Protein AF-A0A376LL31-F1 (afdb_monomer_lite)

Organism: Escherichia coli (NCBI:txid562)

Radius of gyration: 54.33 Å; chains: 1; bounding box: 138×43×164 Å

Secondary structure (DSSP, 8-state):
-HHHHHHHHHHHHHHHHHHHHHHHHHHHHHHHHHHHHHHHHHHHHHHHHHHHHHHHHHHHHHHH-----------SS-------EEEEEE-TTS-EEEEEEE---EEETTEEE-------SEEEE---TTS----SEEEETTEEEES----S----S-EE-SSSS-SEEE-TT--EEESS----S----SS----S---SS----SS----S---S-S--PPP-PPPP-TT-TTSPP-------------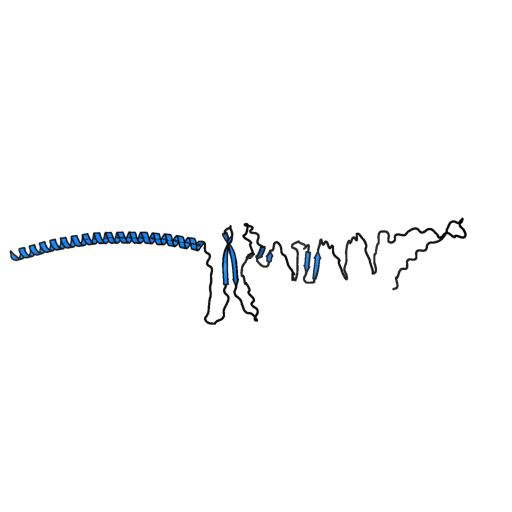-

Foldseek 3Di:
DVVVVVVVVVVVVVVVVVVVVVVVVVVVVVVVVVVVVVVVVVVVVVVVVVCVV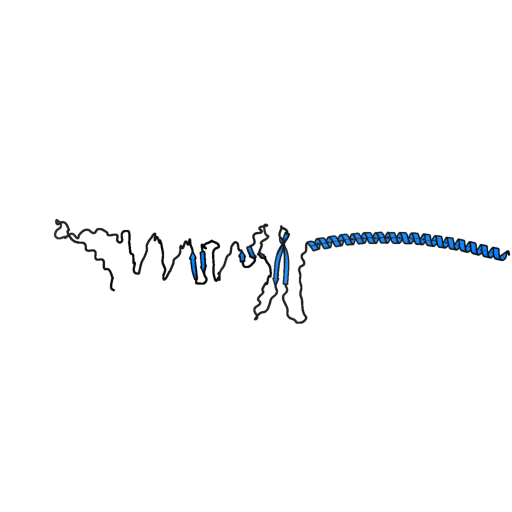VVVVVVVVVVQDDDFDFDQDDDPPPDRAWTWTWDWDAAPVRRIDTPDIDIDFDQDPNDTDGDDDDDDQKDFAADSVPPPRDTCWMDHDPDIDHDDDDDPDDDDLKDFDPDVVTQWIQHNVGDTDHPDDDDPDDDDDPDDDDDPDDDPDDDDDPDDDDDPDDPDDPDDDDDDDADDDPVCNPDRRDDDDDDDDDDPPDD

Sequence (251 aa):
MEDQTLAIAQVSQKVDRVSSEISQTVSQGQSENARQIAQVRQYVDKKGSEITSTTDKKLGDQAVTIQQIQRVQSDTRNELNAMYMLKVQKTKNGIPYVAGIGAGIEDVDGQTLSSILLQADRIAMITPENGNTTPLFVAQGNQLFMNDVFLKRLFAVSITSSGNPPTFSLTPDGRLTARNADISGAITANTGTLNNVTINENCVIRGKLSANQIEGDLVKTVGKAFPRDSRAPKRWPSGTITVRVYDESAV

InterPro domains:
  IPR015406 Tip attachment protein J, central straight fiber domain [PF09327] (66-193)
  IPR053171 Viral Tip Attachment Protein [PTHR36251] (2-220)

pLDDT: mean 76.71, std 17.88, range [38.62, 97.44]

Structure (mmCIF, N/CA/C/O backbone):
data_AF-A0A376LL31-F1
#
_entry.id   AF-A0A376LL31-F1
#
loop_
_atom_site.group_PDB
_atom_site.id
_atom_site.type_symbol
_atom_site.label_atom_id
_atom_site.label_alt_id
_atom_site.label_comp_id
_atom_site.label_asym_id
_atom_site.label_entity_id
_atom_site.label_seq_id
_atom_site.pdbx_PDB_ins_code
_atom_site.Cartn_x
_atom_site.Cartn_y
_atom_site.Cartn_z
_atom_site.occupancy
_atom_site.B_iso_or_equiv
_atom_site.auth_seq_id
_atom_site.auth_comp_id
_atom_site.auth_asym_id
_atom_site.auth_atom_id
_atom_site.pdbx_PDB_model_num
ATOM 1 N N . MET A 1 1 ? -86.831 -13.544 100.367 1.00 59.31 1 MET A N 1
ATOM 2 C CA . MET A 1 1 ? -87.065 -13.041 98.994 1.00 59.31 1 MET A CA 1
ATOM 3 C C . MET A 1 1 ? -86.476 -11.647 98.795 1.00 59.31 1 MET A C 1
ATOM 5 O O . MET A 1 1 ? -85.883 -11.427 97.756 1.00 59.31 1 MET A O 1
ATOM 9 N N . GLU A 1 2 ? -86.547 -10.756 99.787 1.00 66.06 2 GLU A N 1
ATOM 10 C CA . GLU A 1 2 ? -86.058 -9.363 99.711 1.00 66.06 2 GLU A CA 1
ATOM 11 C C . GLU A 1 2 ? -84.535 -9.221 99.469 1.00 66.06 2 GLU A C 1
ATOM 13 O O . GLU A 1 2 ? -84.104 -8.407 98.657 1.00 66.06 2 GLU A O 1
ATOM 18 N N . ASP A 1 3 ? -83.720 -10.085 100.081 1.00 68.81 3 ASP A N 1
ATOM 19 C CA . ASP A 1 3 ? -82.247 -10.041 99.986 1.00 68.81 3 ASP A CA 1
ATOM 20 C C . ASP A 1 3 ? -81.705 -10.451 98.595 1.00 68.81 3 ASP A C 1
ATOM 22 O O . ASP A 1 3 ? -80.726 -9.906 98.086 1.00 68.81 3 ASP A O 1
ATOM 26 N N . GLN A 1 4 ? -82.407 -11.355 97.896 1.00 71.94 4 GLN A N 1
ATOM 27 C CA . GLN A 1 4 ? -82.056 -11.729 96.518 1.00 71.94 4 GLN A CA 1
ATOM 28 C C . GLN A 1 4 ? -82.355 -10.603 95.518 1.00 71.94 4 GLN A C 1
ATOM 30 O O . GLN A 1 4 ? -81.626 -10.436 94.542 1.00 71.94 4 GLN A O 1
ATOM 35 N N . THR A 1 5 ? -83.396 -9.803 95.761 1.00 78.50 5 THR A N 1
ATOM 36 C CA . THR A 1 5 ? -83.769 -8.677 94.894 1.00 78.50 5 THR A CA 1
ATOM 37 C C . THR A 1 5 ? -82.737 -7.546 94.960 1.00 78.50 5 THR A C 1
ATOM 39 O O . THR A 1 5 ? -82.386 -6.975 93.928 1.00 78.50 5 THR A O 1
ATOM 42 N N . LEU A 1 6 ? -82.184 -7.274 96.148 1.00 80.31 6 LEU A N 1
ATOM 43 C CA . LEU A 1 6 ? -81.089 -6.315 96.352 1.00 80.31 6 LEU A CA 1
ATOM 44 C C . LEU A 1 6 ? -79.790 -6.752 95.658 1.00 80.31 6 LEU A C 1
ATOM 46 O O . LEU A 1 6 ? -79.150 -5.941 94.985 1.00 80.31 6 LEU A O 1
ATOM 50 N N . ALA A 1 7 ? -79.432 -8.035 95.756 1.00 80.12 7 ALA A N 1
ATOM 51 C CA . ALA A 1 7 ? -78.251 -8.579 95.087 1.00 80.12 7 ALA A CA 1
ATOM 52 C C . ALA A 1 7 ? -78.354 -8.484 93.551 1.00 80.12 7 ALA A C 1
ATOM 54 O O . ALA A 1 7 ? -77.398 -8.086 92.886 1.00 80.12 7 ALA A O 1
ATOM 55 N N . ILE A 1 8 ? -79.527 -8.779 92.979 1.00 84.06 8 ILE A N 1
ATOM 56 C CA . ILE A 1 8 ? -79.772 -8.662 91.531 1.00 84.06 8 ILE A CA 1
ATOM 57 C C . ILE A 1 8 ? -79.689 -7.198 91.070 1.00 84.06 8 ILE A C 1
ATOM 59 O O . ILE A 1 8 ? -79.092 -6.921 90.030 1.00 84.06 8 ILE A O 1
ATOM 63 N N . ALA A 1 9 ? -80.216 -6.249 91.850 1.00 82.69 9 ALA A N 1
ATOM 64 C CA . ALA A 1 9 ? -80.140 -4.823 91.527 1.00 82.69 9 ALA A CA 1
ATOM 65 C C . ALA A 1 9 ? -78.693 -4.291 91.528 1.00 82.69 9 ALA A C 1
ATOM 67 O O . ALA A 1 9 ? -78.304 -3.548 90.624 1.00 82.69 9 ALA A O 1
ATOM 68 N N . GLN A 1 10 ? -77.868 -4.715 92.492 1.00 84.44 10 GLN A N 1
ATOM 69 C CA . GLN A 1 10 ? -76.442 -4.366 92.537 1.00 84.44 10 GLN A CA 1
ATOM 70 C C . GLN A 1 10 ? -75.659 -4.975 91.368 1.00 84.44 10 GLN A C 1
ATOM 72 O O . GLN A 1 10 ? -74.797 -4.313 90.787 1.00 84.44 10 GLN A O 1
ATOM 77 N N . VAL A 1 11 ? -75.970 -6.220 90.993 1.00 86.88 11 VAL A N 1
ATOM 78 C CA . VAL A 1 11 ? -75.381 -6.862 89.811 1.00 86.88 11 VAL A CA 1
ATOM 79 C C . VAL A 1 11 ? -75.780 -6.114 88.540 1.00 86.88 11 VAL A C 1
ATOM 81 O O . VAL A 1 11 ? -74.904 -5.833 87.729 1.00 86.88 11 VAL A O 1
ATOM 84 N N . SER A 1 12 ? -77.046 -5.712 88.392 1.00 86.94 12 SER A N 1
ATOM 85 C CA . SER A 1 12 ? -77.507 -4.923 87.241 1.00 86.94 12 SER A CA 1
ATOM 86 C C . SER A 1 12 ? -76.765 -3.590 87.133 1.00 86.94 12 SER A C 1
ATOM 88 O O . SER A 1 12 ? -76.199 -3.294 86.087 1.00 86.94 12 SER A O 1
ATOM 90 N N . GLN A 1 13 ? -76.647 -2.834 88.233 1.00 87.81 13 GLN A N 1
ATOM 91 C CA . GLN A 1 13 ? -75.876 -1.583 88.245 1.00 87.81 13 GLN A CA 1
ATOM 92 C C . GLN A 1 13 ? -74.401 -1.794 87.897 1.00 87.81 13 GLN A C 1
ATOM 94 O O . GLN A 1 13 ? -73.793 -0.967 87.215 1.00 87.81 13 GLN A O 1
ATOM 99 N N . LYS A 1 14 ? -73.803 -2.895 88.363 1.00 89.12 14 LYS A N 1
ATOM 100 C CA . LYS A 1 14 ? -72.417 -3.233 88.037 1.00 89.12 14 LYS A CA 1
ATOM 101 C C . LYS A 1 14 ? -72.265 -3.598 86.560 1.00 89.12 14 LYS A C 1
ATOM 103 O O . LYS A 1 14 ? -71.290 -3.176 85.950 1.00 89.12 14 LYS A O 1
ATOM 108 N N . VAL A 1 15 ? -73.220 -4.327 85.983 1.00 91.00 15 VAL A N 1
ATOM 109 C CA . VAL A 1 15 ? -73.259 -4.652 84.549 1.00 91.00 15 VAL A CA 1
ATOM 110 C C . VAL A 1 15 ? -73.408 -3.385 83.707 1.00 91.00 15 VAL A C 1
ATOM 112 O O . VAL A 1 15 ? -72.647 -3.212 82.759 1.00 91.00 15 VAL A O 1
ATOM 115 N N . ASP A 1 16 ? -74.293 -2.463 84.084 1.00 91.06 16 ASP A N 1
ATOM 116 C CA . ASP A 1 16 ? -74.486 -1.193 83.371 1.00 91.06 16 ASP A CA 1
ATOM 117 C C . ASP A 1 16 ? -73.235 -0.311 83.433 1.00 91.06 16 ASP A C 1
ATOM 119 O O . ASP A 1 16 ? -72.805 0.266 82.430 1.00 91.06 16 ASP A O 1
ATOM 123 N N . ARG A 1 17 ? -72.595 -0.255 84.606 1.00 90.94 17 ARG A N 1
ATOM 124 C CA . ARG A 1 17 ? -71.339 0.471 84.793 1.00 90.94 17 ARG A CA 1
ATOM 125 C C . ARG A 1 17 ? -70.215 -0.121 83.949 1.00 90.94 17 ARG A C 1
ATOM 127 O O . ARG A 1 17 ? -69.547 0.621 83.237 1.00 90.94 17 ARG A O 1
ATOM 134 N N . VAL A 1 18 ? -70.036 -1.440 83.991 1.00 91.06 18 VAL A N 1
ATOM 135 C CA 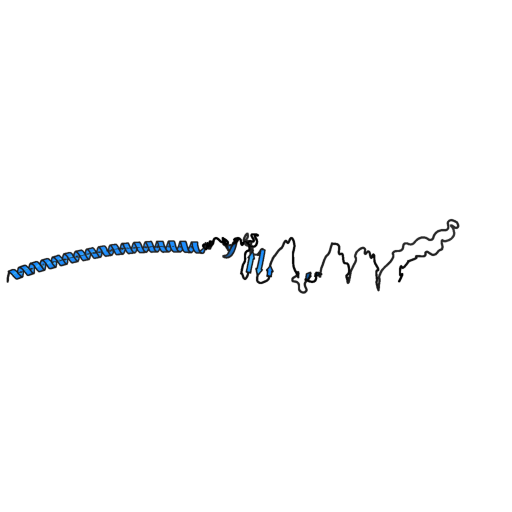. VAL A 1 18 ? -69.018 -2.142 83.197 1.00 91.06 18 VAL A CA 1
ATOM 136 C C . VAL A 1 18 ? -69.292 -1.981 81.700 1.00 91.06 18 VAL A C 1
ATOM 138 O O . VAL A 1 18 ? -68.366 -1.733 80.938 1.00 91.06 18 VAL A O 1
ATOM 141 N N . SER A 1 19 ? -70.553 -2.045 81.268 1.00 89.75 19 SER A N 1
ATOM 142 C CA . SER A 1 19 ? -70.952 -1.817 79.873 1.00 89.75 19 SER A CA 1
ATOM 143 C C . SER A 1 19 ? -70.608 -0.399 79.399 1.00 89.75 19 SER A C 1
ATOM 145 O O . SER A 1 19 ? -70.082 -0.210 78.298 1.00 89.75 19 SER A O 1
ATOM 147 N N . SER A 1 20 ? -70.831 0.601 80.256 1.00 89.62 20 SER A N 1
ATOM 148 C CA . SER A 1 20 ? -70.459 1.995 79.995 1.00 89.62 20 SER A CA 1
ATOM 149 C C . SER A 1 20 ? -68.939 2.183 79.917 1.00 89.62 20 SER A C 1
ATOM 151 O O . SER A 1 20 ? -68.441 2.776 78.958 1.00 89.62 20 SER A O 1
ATOM 153 N N . GLU A 1 21 ? -68.190 1.615 80.867 1.00 91.00 21 GLU A N 1
ATOM 154 C CA . GLU A 1 21 ? -66.722 1.658 80.888 1.00 91.00 21 GLU A CA 1
ATOM 155 C C . GLU A 1 21 ? -66.131 0.980 79.636 1.00 91.00 21 GLU A C 1
ATOM 157 O O . GLU A 1 21 ? -65.303 1.578 78.950 1.00 91.00 21 GLU A O 1
ATOM 162 N N . ILE A 1 22 ? -66.633 -0.200 79.248 1.00 91.31 22 ILE A N 1
ATOM 163 C CA . ILE A 1 22 ? -66.235 -0.895 78.011 1.00 91.31 22 ILE A CA 1
ATOM 164 C C . ILE A 1 22 ? -66.549 -0.042 76.780 1.00 91.31 22 ILE A C 1
ATOM 166 O O . ILE A 1 22 ? -65.695 0.114 75.909 1.00 91.31 22 ILE A O 1
ATOM 170 N N . SER A 1 23 ? -67.747 0.539 76.698 1.00 89.38 23 SER A N 1
ATOM 171 C CA . SER A 1 23 ? -68.148 1.370 75.555 1.00 89.38 23 SER A CA 1
ATOM 172 C C . SER A 1 23 ? -67.247 2.598 75.401 1.00 89.38 23 SER A C 1
ATOM 174 O O . SER A 1 23 ? -66.873 2.963 74.281 1.00 89.38 23 SER A O 1
ATOM 176 N N . GLN A 1 24 ? -66.846 3.211 76.517 1.00 89.44 24 GLN A N 1
ATOM 177 C CA . GLN A 1 24 ? -65.891 4.317 76.529 1.00 89.44 24 GLN A CA 1
ATOM 178 C C . GLN A 1 24 ? -64.491 3.867 76.106 1.00 89.44 24 GLN A C 1
ATOM 180 O O . GLN A 1 24 ? -63.902 4.503 75.233 1.00 89.44 24 GLN A O 1
ATOM 185 N N . THR A 1 25 ? -63.974 2.760 76.649 1.00 88.88 25 THR A N 1
ATOM 186 C CA . THR A 1 25 ? -62.655 2.222 76.277 1.00 88.88 25 THR A CA 1
ATOM 187 C C . THR A 1 25 ? -62.597 1.824 74.802 1.00 88.88 25 THR A C 1
ATOM 189 O O . THR A 1 25 ? -61.629 2.149 74.118 1.00 88.88 25 THR A O 1
ATOM 192 N N . VAL A 1 26 ? -63.645 1.189 74.273 1.00 90.06 26 VAL A N 1
ATOM 193 C CA . VAL A 1 26 ? -63.741 0.824 72.851 1.00 90.06 26 VAL A CA 1
ATOM 194 C C . VAL A 1 26 ? -63.793 2.073 71.968 1.00 90.06 26 VAL A C 1
ATOM 196 O O . VAL A 1 26 ? -63.092 2.140 70.961 1.00 90.06 26 VAL A O 1
ATOM 199 N N . SER A 1 27 ? -64.561 3.096 72.357 1.00 87.94 27 SER A N 1
ATOM 200 C CA . SER A 1 27 ? -64.645 4.358 71.604 1.00 87.94 27 SER A CA 1
ATOM 201 C C . SER A 1 27 ? -63.315 5.118 71.592 1.00 87.94 27 SER A C 1
ATOM 203 O O . SER A 1 27 ? -62.907 5.656 70.559 1.00 87.94 27 SER A O 1
ATOM 205 N N . GLN A 1 28 ? -62.612 5.138 72.727 1.00 88.31 28 GLN A N 1
ATOM 206 C CA . GLN A 1 28 ? -61.280 5.732 72.846 1.00 88.31 28 GLN A CA 1
ATOM 207 C C . GLN A 1 28 ? -60.256 4.962 72.006 1.00 88.31 28 GLN A C 1
ATOM 209 O O . GLN A 1 28 ? -59.568 5.573 71.188 1.00 88.31 28 GLN A O 1
ATOM 214 N N . GLY A 1 29 ? -60.230 3.630 72.118 1.00 89.50 29 GLY A N 1
ATOM 215 C CA . GLY A 1 29 ? -59.342 2.770 71.336 1.00 89.50 29 GLY A CA 1
ATOM 216 C C . GLY A 1 29 ? -59.576 2.885 69.828 1.00 89.50 29 GLY A C 1
ATOM 217 O O . GLY A 1 29 ? -58.622 2.943 69.056 1.00 89.50 29 GLY A O 1
ATOM 218 N N . GLN A 1 30 ? -60.831 3.011 69.385 1.00 89.31 30 GLN A N 1
ATOM 219 C CA . GLN A 1 30 ? -61.152 3.201 67.969 1.00 89.31 30 GLN A CA 1
ATOM 220 C C . GLN A 1 30 ? -60.647 4.549 67.433 1.00 89.31 30 GLN A C 1
ATOM 222 O O . GLN A 1 30 ? -60.119 4.618 66.321 1.00 89.31 30 GLN A O 1
ATOM 227 N N . SER A 1 31 ? -60.781 5.619 68.221 1.00 87.81 31 SER A N 1
ATOM 228 C CA . SER A 1 31 ? -60.280 6.954 67.865 1.00 87.81 31 SER A CA 1
ATOM 229 C C . SER A 1 31 ? -58.751 6.990 67.799 1.00 87.81 31 SER A C 1
ATOM 231 O O . SER A 1 31 ? -58.170 7.568 66.876 1.00 87.81 31 SER A O 1
ATOM 233 N N . GLU A 1 32 ? -58.086 6.328 68.745 1.00 89.56 32 GLU A N 1
ATOM 234 C CA . GLU A 1 32 ? -56.629 6.236 68.788 1.00 89.56 32 GLU A CA 1
ATOM 235 C C . GLU A 1 32 ? -56.074 5.420 67.614 1.00 89.56 32 GLU A C 1
ATOM 237 O O . GLU A 1 32 ? -55.192 5.897 66.895 1.00 89.56 32 GLU A O 1
ATOM 242 N N . ASN A 1 33 ? -56.672 4.261 67.326 1.00 90.00 33 ASN A N 1
ATOM 243 C CA . ASN A 1 33 ? -56.324 3.450 66.159 1.00 90.00 33 ASN A CA 1
ATOM 244 C C . ASN A 1 33 ? -56.517 4.223 64.847 1.00 90.00 33 ASN A C 1
ATOM 246 O O . ASN A 1 33 ? -55.654 4.179 63.970 1.00 90.00 33 ASN A O 1
ATOM 250 N N . ALA A 1 34 ? -57.610 4.983 64.707 1.00 89.38 34 ALA A N 1
ATOM 251 C CA . ALA A 1 34 ? -57.850 5.795 63.515 1.00 89.38 34 ALA A CA 1
ATOM 252 C C . ALA A 1 34 ? -56.755 6.859 63.309 1.00 89.38 34 ALA A C 1
ATOM 254 O O . ALA A 1 34 ? -56.301 7.076 62.182 1.00 89.38 34 ALA A O 1
ATOM 255 N N . ARG A 1 35 ? -56.285 7.489 64.395 1.00 89.56 35 ARG A N 1
ATOM 256 C CA . ARG A 1 35 ? -55.177 8.459 64.352 1.00 89.56 35 ARG A CA 1
ATOM 257 C C . ARG A 1 35 ? -53.851 7.802 63.978 1.00 89.56 35 ARG A C 1
ATOM 259 O O . ARG A 1 35 ? -53.149 8.332 63.119 1.00 89.56 35 ARG A O 1
ATOM 266 N N . GLN A 1 36 ? -53.526 6.653 64.568 1.00 91.75 36 GLN A N 1
ATOM 267 C CA . GLN A 1 36 ? -52.300 5.916 64.245 1.00 91.75 36 GLN A CA 1
ATOM 268 C C . GLN A 1 36 ? -52.285 5.473 62.775 1.00 91.75 36 GLN A C 1
ATOM 270 O O . GLN A 1 36 ? -51.296 5.684 62.075 1.00 91.75 36 GLN A O 1
ATOM 275 N N . ILE A 1 37 ? -53.406 4.956 62.258 1.00 92.69 37 ILE A N 1
ATOM 276 C CA . ILE A 1 37 ? -53.537 4.569 60.844 1.00 92.69 37 ILE A CA 1
ATOM 277 C C . ILE A 1 37 ? -53.341 5.777 59.916 1.00 92.69 37 ILE A C 1
ATOM 279 O O . ILE A 1 37 ? -52.680 5.657 58.883 1.00 92.69 37 ILE A O 1
ATOM 283 N N . ALA A 1 38 ? -53.874 6.951 60.272 1.00 89.56 38 ALA A N 1
ATOM 284 C CA . ALA A 1 38 ? -53.695 8.165 59.476 1.00 89.56 38 ALA A CA 1
ATOM 285 C C . ALA A 1 38 ? -52.221 8.611 59.417 1.00 89.56 38 ALA A C 1
ATOM 287 O O . ALA A 1 38 ? -51.729 8.971 58.346 1.00 89.56 38 ALA A O 1
ATOM 288 N N . GLN A 1 39 ? -51.498 8.530 60.538 1.00 89.62 39 GLN A N 1
ATOM 289 C CA . GLN A 1 39 ? -50.066 8.845 60.596 1.00 89.62 39 GLN A CA 1
ATOM 290 C C . GLN A 1 39 ? -49.223 7.857 59.780 1.00 89.62 39 GLN A C 1
ATOM 292 O O . GLN A 1 39 ? -48.329 8.274 59.042 1.00 89.62 39 GLN A O 1
ATOM 297 N N . VAL A 1 40 ? -49.534 6.559 59.855 1.00 91.12 40 VAL A N 1
ATOM 298 C CA . VAL A 1 40 ? -48.850 5.526 59.062 1.00 91.12 40 VAL A CA 1
ATOM 299 C C . VAL A 1 40 ? -49.042 5.771 57.565 1.00 91.12 40 VAL A C 1
ATOM 301 O O . VAL A 1 40 ? -48.065 5.719 56.821 1.00 91.12 40 VAL A O 1
ATOM 304 N N . ARG A 1 41 ? -50.260 6.108 57.116 1.00 88.44 41 ARG A N 1
ATOM 305 C CA . ARG A 1 41 ? -50.526 6.440 55.702 1.00 88.44 41 ARG A CA 1
ATOM 306 C C . ARG A 1 41 ? -49.669 7.612 55.221 1.00 88.44 41 ARG A C 1
ATOM 308 O O . ARG A 1 41 ? -48.974 7.479 54.222 1.00 88.44 41 ARG A O 1
ATOM 315 N N . GLN A 1 42 ? -49.627 8.708 55.981 1.00 89.69 42 GLN A N 1
ATOM 316 C CA . GLN A 1 42 ? -48.802 9.871 55.630 1.00 89.69 42 GLN A CA 1
ATOM 317 C C . GLN A 1 42 ? -47.305 9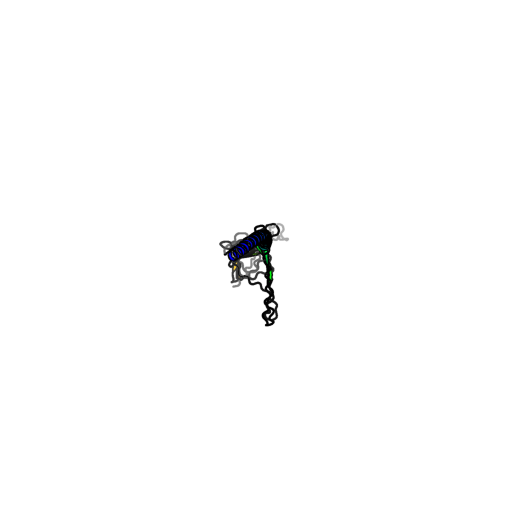.543 55.557 1.00 89.69 42 GLN A C 1
ATOM 319 O O . GLN A 1 42 ? -46.601 10.029 54.670 1.00 89.69 42 GLN A O 1
ATOM 324 N N . TYR A 1 43 ? -46.804 8.716 56.479 1.00 86.81 43 TYR A N 1
ATOM 325 C CA . TYR A 1 43 ? -45.410 8.278 56.465 1.00 86.81 43 TYR A CA 1
ATOM 326 C C . TYR A 1 43 ? -45.092 7.430 55.227 1.00 86.81 43 TYR A C 1
ATOM 328 O O . TYR A 1 43 ? -44.069 7.657 54.576 1.00 86.81 43 TYR A O 1
ATOM 336 N N . VAL A 1 44 ? -45.978 6.490 54.881 1.00 88.81 44 VAL A N 1
ATOM 337 C CA . VAL A 1 44 ? -45.840 5.628 53.699 1.00 88.81 44 VAL A CA 1
ATOM 338 C C . VAL A 1 44 ? -45.873 6.449 52.410 1.00 88.81 44 VAL A C 1
ATOM 340 O O . VAL A 1 44 ? -44.992 6.266 51.576 1.00 88.81 44 VAL A O 1
ATOM 343 N N . ASP A 1 45 ? -46.795 7.404 52.270 1.00 87.25 45 ASP A N 1
ATOM 344 C CA . ASP A 1 45 ? -46.902 8.251 51.071 1.00 87.25 45 ASP A CA 1
ATOM 345 C C . ASP A 1 45 ? -45.657 9.130 50.872 1.00 87.25 45 ASP A C 1
ATOM 347 O O . ASP A 1 45 ? -45.109 9.242 49.767 1.00 87.25 45 ASP A O 1
ATOM 351 N N . LYS A 1 46 ? -45.152 9.717 51.966 1.00 88.94 46 LYS A N 1
ATOM 352 C CA . LYS A 1 46 ? -43.912 10.502 51.947 1.00 88.94 46 LYS A CA 1
ATOM 353 C C . LYS A 1 46 ? -42.717 9.636 51.551 1.00 88.94 46 LYS A C 1
ATOM 355 O O . LYS A 1 46 ? -41.930 10.032 50.692 1.00 88.94 46 LYS A O 1
ATOM 360 N N . LYS A 1 47 ? -42.587 8.447 52.148 1.00 83.19 47 LYS A N 1
ATOM 361 C CA . LYS A 1 47 ? -41.497 7.516 51.835 1.00 83.19 47 LYS A CA 1
ATOM 362 C C . LYS A 1 47 ? -41.589 6.971 50.414 1.00 83.19 47 LYS A C 1
ATOM 364 O O . LYS A 1 47 ? -40.559 6.879 49.757 1.00 83.19 47 LYS A O 1
ATOM 369 N N . GLY A 1 48 ? -42.791 6.697 49.914 1.00 81.56 48 GLY A N 1
ATOM 370 C CA . GLY A 1 48 ? -43.025 6.326 48.519 1.00 81.56 48 GLY A CA 1
ATOM 371 C C . GLY A 1 48 ? -42.527 7.403 47.555 1.00 81.56 48 GLY A C 1
ATOM 372 O O . GLY A 1 48 ? -41.747 7.110 46.655 1.00 81.56 48 GLY A O 1
ATOM 373 N N . SER A 1 49 ? -42.868 8.667 47.817 1.00 80.44 49 SER A N 1
ATOM 374 C CA . SER A 1 49 ? -42.414 9.809 47.007 1.00 80.44 49 SER A CA 1
ATOM 375 C C . SER A 1 49 ? -40.887 10.002 47.049 1.00 80.44 49 SER A C 1
ATOM 377 O O . SER A 1 49 ? -40.262 10.243 46.014 1.00 80.44 49 SER A O 1
ATOM 379 N N . GLU A 1 50 ? -40.260 9.855 48.225 1.00 80.94 50 GLU A N 1
ATOM 380 C CA . GLU A 1 50 ? -38.794 9.887 48.378 1.00 80.94 50 GLU A CA 1
ATOM 381 C C . GLU A 1 50 ? -38.111 8.747 47.597 1.00 80.94 50 GLU A C 1
ATOM 383 O O . GLU A 1 50 ? -37.084 8.972 46.949 1.00 80.94 50 GLU A O 1
ATOM 388 N N . ILE A 1 51 ? -38.686 7.537 47.619 1.00 77.56 51 ILE A N 1
ATOM 389 C CA . ILE A 1 51 ? -38.186 6.370 46.878 1.00 77.56 51 ILE A CA 1
ATOM 390 C C . ILE A 1 51 ? -38.297 6.595 45.372 1.00 77.56 51 ILE A C 1
ATOM 392 O O . ILE A 1 51 ? -37.302 6.389 44.677 1.00 77.56 51 ILE A O 1
ATOM 396 N N . THR A 1 52 ? -39.444 7.057 44.866 1.00 69.44 52 THR A N 1
ATOM 397 C CA . THR A 1 52 ? -39.635 7.337 43.433 1.00 69.44 52 THR A CA 1
ATOM 398 C C . THR A 1 52 ? -38.657 8.409 42.959 1.00 69.44 52 THR A C 1
ATOM 400 O O . THR A 1 52 ? -37.880 8.163 42.042 1.00 69.44 52 THR A O 1
ATOM 403 N N . SER A 1 53 ? -38.558 9.541 43.670 1.00 68.81 53 SER A N 1
ATOM 404 C CA . SER A 1 53 ? -37.609 10.608 43.317 1.00 68.81 53 SER A CA 1
ATOM 405 C C . SER A 1 53 ? -36.145 10.160 43.367 1.00 68.81 53 SER A C 1
ATOM 407 O O . SER A 1 53 ? -35.328 10.686 42.610 1.00 68.81 53 SER A O 1
ATOM 409 N N . THR A 1 54 ? -35.770 9.282 44.299 1.00 65.81 54 THR A N 1
ATOM 410 C CA . THR A 1 54 ? -34.380 8.812 44.416 1.00 65.81 54 THR A CA 1
ATOM 411 C C . THR A 1 54 ? -34.067 7.773 43.345 1.00 65.81 54 THR A C 1
ATOM 413 O O . THR A 1 54 ? -32.968 7.771 42.792 1.00 65.81 54 THR A O 1
ATOM 416 N N . THR A 1 55 ? -35.036 6.915 43.035 1.00 58.19 55 THR A N 1
ATOM 417 C CA . THR A 1 55 ? -34.928 5.881 42.003 1.00 58.19 55 THR A CA 1
ATOM 418 C C . THR A 1 55 ? -34.838 6.506 40.611 1.00 58.19 55 THR A C 1
ATOM 420 O O . THR A 1 55 ? -33.921 6.158 39.873 1.00 58.19 55 THR A O 1
ATOM 423 N N . ASP A 1 56 ? -35.672 7.501 40.291 1.00 61.94 56 ASP A N 1
ATOM 424 C CA . ASP A 1 56 ? -35.644 8.199 38.996 1.00 61.94 56 ASP A CA 1
ATOM 425 C C . ASP A 1 56 ? -34.330 8.957 38.766 1.00 61.94 56 ASP A C 1
ATOM 427 O O . ASP A 1 56 ? -33.749 8.882 37.684 1.00 61.94 56 ASP A O 1
ATOM 431 N N . LYS A 1 57 ? -33.805 9.636 39.798 1.00 61.59 57 LYS A N 1
ATOM 432 C CA . LYS A 1 57 ? -32.504 10.325 39.719 1.00 61.59 57 LYS A CA 1
ATOM 433 C C . LYS A 1 57 ? -31.351 9.343 39.520 1.00 61.59 57 LYS A C 1
ATOM 435 O O . LYS A 1 57 ? -30.530 9.539 38.632 1.00 61.59 57 LYS A O 1
ATOM 440 N N . LYS A 1 58 ? -31.308 8.257 40.303 1.00 57.34 58 LYS A N 1
ATOM 441 C CA . LYS A 1 58 ? -30.251 7.242 40.175 1.00 57.34 58 LYS A CA 1
ATOM 442 C C . LYS A 1 58 ? -30.300 6.532 38.824 1.00 57.34 58 LYS A C 1
ATOM 444 O O . LYS A 1 58 ? -29.248 6.346 38.225 1.00 57.34 58 LYS A O 1
ATOM 449 N N . LEU A 1 59 ? -31.486 6.182 38.322 1.00 54.88 59 LEU A N 1
ATOM 450 C CA . LEU A 1 59 ? -31.644 5.542 37.013 1.00 54.88 59 LEU A CA 1
ATOM 451 C C . LEU A 1 59 ? -31.317 6.496 35.855 1.00 54.88 59 LEU A C 1
ATOM 453 O O . LEU A 1 59 ? -30.651 6.082 34.908 1.00 54.88 59 LEU A O 1
ATOM 457 N N . GLY A 1 60 ? -31.721 7.768 35.943 1.00 56.34 60 GLY A N 1
ATOM 458 C CA . GLY A 1 60 ? -31.375 8.797 34.958 1.00 56.34 60 GLY A CA 1
ATOM 459 C C . GLY A 1 60 ? -29.868 9.053 34.871 1.00 56.34 60 GLY A C 1
ATOM 460 O O . GLY A 1 60 ? -29.303 9.038 33.777 1.00 56.34 60 GLY A O 1
ATOM 461 N N . ASP A 1 61 ? -29.192 9.188 36.014 1.00 54.38 61 ASP A N 1
ATOM 462 C CA . ASP A 1 61 ? -27.743 9.422 36.071 1.00 54.38 61 ASP A CA 1
ATOM 463 C C . ASP A 1 61 ? -26.924 8.159 35.717 1.00 54.38 61 ASP A C 1
ATOM 465 O O . ASP A 1 61 ? -25.853 8.247 35.099 1.00 54.38 61 ASP A O 1
ATOM 469 N N . GLN A 1 62 ? -27.436 6.961 36.035 1.00 45.47 62 GLN A N 1
ATOM 470 C CA . GLN A 1 62 ? -26.825 5.680 35.643 1.00 45.47 62 GLN A CA 1
ATOM 471 C C . GLN A 1 62 ? -27.011 5.345 34.157 1.00 45.47 62 GLN A C 1
ATOM 473 O O . GLN A 1 62 ? -26.174 4.639 33.598 1.00 45.47 62 GLN A O 1
ATOM 478 N N . ALA A 1 63 ? -28.038 5.871 33.483 1.00 47.03 63 ALA A N 1
ATOM 479 C CA . ALA A 1 63 ? -28.191 5.717 32.034 1.00 47.03 63 ALA A CA 1
ATOM 480 C C . ALA A 1 63 ? -27.152 6.530 31.228 1.00 47.03 63 ALA A C 1
ATOM 482 O O . ALA A 1 63 ? -26.899 6.236 30.053 1.00 47.03 63 ALA A O 1
ATOM 483 N N . VAL A 1 64 ? -26.527 7.538 31.850 1.00 46.03 64 VAL A N 1
ATOM 484 C CA . VAL A 1 64 ? -25.551 8.440 31.212 1.00 46.03 64 VAL A CA 1
ATOM 485 C C . VAL A 1 64 ? -24.098 8.081 31.560 1.00 46.03 64 VAL A C 1
ATOM 487 O O . VAL A 1 64 ? -23.201 8.343 30.757 1.00 46.03 64 VAL A O 1
ATOM 490 N N . THR A 1 65 ? -23.841 7.399 32.679 1.00 45.59 65 THR A N 1
ATOM 491 C CA . THR A 1 65 ? -22.471 7.100 33.134 1.00 45.59 65 THR A CA 1
ATOM 492 C C . THR A 1 65 ? -22.107 5.635 32.895 1.00 45.59 65 THR A C 1
ATOM 494 O O . THR A 1 65 ? -22.382 4.763 33.718 1.00 45.59 65 THR A O 1
ATOM 497 N N . ILE A 1 66 ? -21.460 5.346 31.763 1.00 47.28 66 ILE A N 1
ATOM 498 C CA . ILE A 1 66 ? -20.853 4.031 31.517 1.00 47.28 66 ILE A CA 1
ATOM 499 C C . ILE A 1 66 ? -19.737 3.810 32.549 1.00 47.28 66 ILE A C 1
ATOM 501 O O . ILE A 1 66 ? -18.787 4.587 32.633 1.00 47.28 66 ILE A O 1
ATOM 505 N N . GLN A 1 67 ? -19.900 2.750 33.344 1.00 45.59 67 GLN A N 1
ATOM 506 C CA . GLN A 1 67 ? -19.016 2.318 34.423 1.00 45.59 67 GLN A CA 1
ATOM 507 C C . GLN A 1 67 ? -17.560 2.177 33.957 1.00 45.59 67 GLN A C 1
ATOM 509 O O . GLN A 1 67 ? -17.236 1.360 33.098 1.00 45.59 67 GLN A O 1
ATOM 514 N N . GLN A 1 68 ? -16.667 2.926 34.596 1.00 46.47 68 GLN A N 1
ATOM 515 C CA . GLN A 1 68 ? -15.240 2.637 34.634 1.00 46.47 68 GLN A CA 1
ATOM 516 C C . GLN A 1 68 ? -15.059 1.299 35.378 1.00 46.47 68 GLN A C 1
ATOM 518 O O . GLN A 1 68 ? -15.127 1.258 36.604 1.00 46.47 68 GLN A O 1
ATOM 523 N N . ILE A 1 69 ? -14.899 0.181 34.664 1.00 47.72 69 ILE A N 1
ATOM 524 C CA . ILE A 1 69 ? -14.619 -1.115 35.301 1.00 47.72 69 ILE A CA 1
ATOM 525 C C . ILE A 1 69 ? -13.139 -1.128 35.698 1.00 47.72 69 ILE A C 1
ATOM 527 O O . ILE A 1 69 ? -12.274 -1.467 34.897 1.00 47.72 69 ILE A O 1
ATOM 531 N N . GLN A 1 70 ? -12.840 -0.739 36.937 1.00 46.69 70 GLN A N 1
ATOM 532 C CA . GLN A 1 70 ? -11.562 -1.025 37.592 1.00 46.69 70 GLN A CA 1
ATOM 533 C C . GLN A 1 70 ? -11.692 -2.378 38.303 1.00 46.69 70 GLN A C 1
ATOM 535 O O . GLN A 1 70 ? -12.219 -2.448 39.411 1.00 46.69 70 GLN A O 1
ATOM 540 N N . ARG A 1 71 ? -11.250 -3.475 37.679 1.00 43.06 71 ARG A N 1
ATOM 541 C CA . ARG A 1 71 ? -11.046 -4.749 38.390 1.00 43.06 71 ARG A CA 1
ATOM 542 C C . ARG A 1 71 ? -9.556 -4.916 38.667 1.00 43.06 71 ARG A C 1
ATOM 544 O O . ARG A 1 71 ? -8.800 -5.251 37.767 1.00 43.06 71 ARG A O 1
ATOM 551 N N . VAL A 1 72 ? -9.150 -4.671 39.912 1.00 41.84 72 VAL A N 1
ATOM 552 C CA . VAL A 1 72 ? -7.868 -5.143 40.450 1.00 41.84 72 VAL A CA 1
ATOM 553 C C . VAL A 1 72 ? -8.154 -6.508 41.062 1.00 41.84 72 VAL A C 1
ATOM 555 O O . VAL A 1 72 ? -8.846 -6.587 42.075 1.00 41.84 72 VAL A O 1
ATOM 558 N N . GLN A 1 73 ? -7.701 -7.586 40.425 1.00 39.00 73 GLN A N 1
ATOM 559 C CA . GLN A 1 73 ? -7.796 -8.924 41.001 1.00 39.00 73 GLN A CA 1
ATOM 560 C C . GLN A 1 73 ? -6.408 -9.329 41.497 1.00 39.00 73 GLN A C 1
ATOM 562 O O . GLN A 1 73 ? -5.589 -9.832 40.740 1.00 39.00 73 GLN A O 1
ATOM 567 N N . SER A 1 74 ? -6.138 -9.074 42.776 1.00 43.88 74 SER A N 1
ATOM 568 C CA . SER A 1 74 ? -5.028 -9.698 43.488 1.00 43.88 74 SER A CA 1
ATOM 569 C C . SER A 1 74 ? -5.471 -11.100 43.911 1.00 43.88 74 SER A C 1
ATOM 571 O O . SER A 1 74 ? -6.216 -11.235 44.883 1.00 43.88 74 SER A O 1
ATOM 573 N N . ASP A 1 75 ? -5.048 -12.143 43.197 1.00 38.62 75 ASP A N 1
ATOM 574 C CA . ASP A 1 75 ? -4.884 -13.432 43.871 1.00 38.62 75 ASP A CA 1
ATOM 575 C C . ASP A 1 75 ? -3.599 -13.336 44.707 1.00 38.62 75 ASP A C 1
ATOM 577 O O . ASP A 1 75 ? -2.610 -12.720 44.313 1.00 38.62 75 ASP A O 1
ATOM 581 N N . THR A 1 76 ? -3.649 -13.920 45.892 1.00 45.59 76 THR A N 1
ATOM 582 C CA . THR A 1 76 ? -2.671 -14.017 46.984 1.00 45.59 76 THR A CA 1
ATOM 583 C C . THR A 1 76 ? -1.270 -14.552 46.609 1.00 45.59 76 THR A C 1
ATOM 585 O O . THR A 1 76 ? -0.521 -14.971 47.488 1.00 45.59 76 THR A O 1
ATOM 588 N N . ARG A 1 77 ? -0.881 -14.545 45.326 1.00 45.22 77 ARG A N 1
ATOM 589 C CA . ARG A 1 77 ? 0.383 -15.085 44.792 1.00 45.22 77 ARG A CA 1
ATOM 590 C C . ARG A 1 77 ? 1.316 -14.057 44.148 1.00 45.22 77 ARG A C 1
ATOM 592 O O . ARG A 1 77 ? 2.177 -14.445 43.378 1.00 45.22 77 ARG A O 1
ATOM 599 N N . ASN A 1 78 ? 1.200 -12.776 44.488 1.00 47.09 78 ASN A N 1
ATOM 600 C CA . ASN A 1 78 ? 2.233 -11.766 44.203 1.00 47.09 78 ASN A CA 1
ATOM 601 C C . ASN A 1 78 ? 2.700 -11.659 42.727 1.00 47.09 78 ASN A C 1
ATOM 603 O O . ASN A 1 78 ? 3.781 -11.139 42.465 1.00 47.09 78 ASN A O 1
ATOM 607 N N . GLU A 1 79 ? 1.880 -12.101 41.773 1.00 46.56 79 GLU A N 1
ATOM 608 C CA . GLU A 1 79 ? 2.040 -11.818 40.347 1.00 46.56 79 GLU A CA 1
ATOM 609 C C . GLU A 1 79 ? 1.148 -10.624 40.013 1.00 46.56 79 GLU A C 1
ATOM 611 O O . GLU A 1 79 ? -0.083 -10.681 40.083 1.00 46.56 79 GLU A O 1
ATOM 616 N N . LEU A 1 80 ? 1.786 -9.491 39.744 1.00 43.75 80 LEU A N 1
ATOM 617 C CA . LEU A 1 80 ? 1.126 -8.219 39.493 1.00 43.75 80 LEU A CA 1
ATOM 618 C C . LEU A 1 80 ? 0.593 -8.200 38.053 1.00 43.75 80 LEU A C 1
ATOM 620 O O . LEU A 1 80 ? 1.210 -7.628 37.163 1.00 43.75 80 LEU A O 1
ATOM 624 N N . ASN A 1 81 ? -0.551 -8.839 37.813 1.00 48.34 81 ASN A N 1
ATOM 625 C CA . ASN A 1 81 ? -1.123 -8.931 36.470 1.00 48.34 81 ASN A CA 1
ATOM 626 C C . ASN A 1 81 ? -2.026 -7.720 36.158 1.00 48.34 81 ASN A C 1
ATOM 628 O O . ASN A 1 81 ? -3.098 -7.544 36.731 1.00 48.34 81 ASN A O 1
ATOM 632 N N . ALA A 1 82 ? -1.512 -6.873 35.262 1.00 50.75 82 ALA A N 1
ATOM 633 C CA . ALA A 1 82 ? -2.140 -5.843 34.431 1.00 50.75 82 ALA A CA 1
ATOM 634 C C . ALA A 1 82 ? -3.431 -5.131 34.915 1.00 50.75 82 ALA A C 1
ATOM 636 O O . ALA A 1 82 ? -4.535 -5.672 34.915 1.00 50.75 82 ALA A O 1
ATOM 637 N N . MET A 1 83 ? -3.323 -3.818 35.165 1.00 48.88 83 MET A N 1
ATOM 638 C CA . MET A 1 83 ? -4.482 -2.917 35.220 1.00 48.88 83 MET A CA 1
ATOM 639 C C . MET A 1 83 ? -5.009 -2.648 33.801 1.00 48.88 83 MET A C 1
ATOM 641 O O . MET A 1 83 ? -4.282 -2.093 32.977 1.00 48.88 83 MET A O 1
ATOM 645 N N . TYR A 1 84 ? -6.278 -2.966 33.527 1.00 52.62 84 TYR A N 1
ATOM 646 C CA . TYR A 1 84 ? -6.960 -2.549 32.296 1.00 52.62 84 TYR A CA 1
ATOM 647 C C . TYR A 1 84 ? -7.940 -1.406 32.583 1.00 52.62 84 TYR A C 1
ATOM 649 O O . TYR A 1 84 ? -8.785 -1.509 33.470 1.00 52.62 84 TYR A O 1
ATOM 657 N N . MET A 1 85 ? -7.840 -0.304 31.836 1.00 52.19 85 MET A N 1
ATOM 658 C CA . MET A 1 85 ? -8.781 0.821 31.893 1.00 52.19 85 MET A CA 1
ATOM 659 C C . MET A 1 85 ? -9.463 0.983 30.535 1.00 52.19 85 MET A C 1
ATOM 661 O O . MET A 1 85 ? -8.806 1.331 29.558 1.00 52.19 85 MET A O 1
ATOM 665 N N . LEU A 1 86 ? -10.779 0.762 30.476 1.00 56.97 86 LEU A N 1
ATOM 666 C CA . LEU A 1 86 ? -11.594 0.996 29.282 1.00 56.97 86 LEU A CA 1
ATOM 667 C C . LEU A 1 86 ? -12.480 2.227 29.501 1.00 56.97 86 LEU A C 1
ATOM 669 O O . LEU A 1 86 ? -13.401 2.196 30.316 1.00 56.97 86 LEU A O 1
ATOM 673 N N . LYS A 1 87 ? -12.210 3.316 28.775 1.00 46.97 87 LYS A N 1
ATOM 674 C CA . LYS A 1 87 ? -13.057 4.517 28.784 1.00 46.97 87 LYS A CA 1
ATOM 675 C C . LYS A 1 87 ? -13.953 4.506 27.552 1.00 46.97 87 LYS A C 1
ATOM 677 O O . LYS A 1 87 ? -13.446 4.485 26.436 1.00 46.97 87 LYS A O 1
ATOM 682 N N . VAL A 1 88 ? -15.268 4.572 27.740 1.00 51.81 88 VAL A N 1
ATOM 683 C CA . VAL A 1 88 ? -16.255 4.603 26.648 1.00 51.81 88 VAL A CA 1
ATOM 684 C C . VAL A 1 88 ? -16.950 5.965 26.620 1.00 51.81 88 VAL A C 1
ATOM 686 O O . VAL A 1 88 ? -17.305 6.509 27.663 1.00 51.81 88 VAL A O 1
ATOM 689 N N . GLN A 1 89 ? -17.130 6.529 25.429 1.00 51.72 89 GLN A N 1
ATOM 690 C CA . GLN A 1 89 ? -17.877 7.764 25.168 1.00 51.72 89 GLN A CA 1
ATOM 691 C C . GLN A 1 89 ? -18.881 7.531 24.032 1.00 51.72 89 GLN A C 1
ATOM 693 O O . GLN A 1 89 ? -18.900 6.464 23.427 1.00 51.72 89 GLN A O 1
ATOM 698 N N . LYS A 1 90 ? -19.742 8.510 23.744 1.00 57.75 90 LYS A N 1
ATOM 699 C CA . LYS A 1 90 ? -20.676 8.472 22.609 1.00 57.75 90 LYS A CA 1
ATOM 700 C C . LYS A 1 90 ? -20.344 9.607 21.645 1.00 57.75 90 LYS A C 1
ATOM 702 O O . LYS A 1 90 ? -20.067 10.723 22.079 1.00 57.75 90 LYS A O 1
ATOM 707 N N . THR A 1 91 ? -20.356 9.327 20.343 1.00 59.62 91 THR A N 1
ATOM 708 C CA . THR A 1 91 ? -20.295 10.373 19.305 1.00 59.62 91 THR A CA 1
ATOM 709 C C . THR A 1 91 ? -21.542 11.264 19.376 1.00 59.62 91 THR A C 1
ATOM 711 O O . THR A 1 91 ? -22.530 10.899 20.017 1.00 59.62 91 THR A O 1
ATOM 714 N N . LYS A 1 92 ? -21.553 12.401 18.662 1.00 60.09 92 LYS A N 1
ATOM 715 C CA . LYS A 1 92 ? -22.750 13.264 18.553 1.00 60.09 92 LYS A CA 1
ATOM 716 C C . LYS A 1 92 ? -24.005 12.505 18.092 1.00 60.09 92 LYS A C 1
ATOM 718 O O . LYS A 1 92 ? -25.103 12.850 18.506 1.00 60.09 92 LYS A O 1
ATOM 723 N N . ASN A 1 93 ? -23.833 11.440 17.306 1.00 64.81 93 ASN A N 1
ATOM 724 C CA . ASN A 1 93 ? -24.921 10.617 16.769 1.00 64.81 93 ASN A CA 1
ATOM 725 C C . ASN A 1 93 ? -25.251 9.403 17.661 1.00 64.81 93 ASN A C 1
ATOM 727 O O . ASN A 1 93 ? -25.900 8.463 17.213 1.00 64.81 93 ASN A O 1
ATOM 731 N N . GLY A 1 94 ? -24.769 9.375 18.908 1.00 61.88 94 GLY A N 1
ATOM 732 C CA . GLY A 1 94 ? -25.097 8.338 19.890 1.00 61.88 94 GLY A CA 1
ATOM 733 C C . GLY A 1 94 ? -24.320 7.025 19.752 1.00 61.88 94 GLY A C 1
ATOM 734 O O . GLY A 1 94 ? -24.499 6.142 20.588 1.00 61.88 94 GLY A O 1
ATOM 735 N N . ILE A 1 95 ? -23.433 6.892 18.759 1.00 65.56 95 ILE A N 1
ATOM 736 C CA . ILE A 1 95 ? -22.622 5.678 18.565 1.00 65.56 95 ILE A CA 1
ATOM 737 C C . ILE A 1 95 ? -21.574 5.593 19.689 1.00 65.56 95 ILE A C 1
ATOM 739 O O . ILE A 1 95 ? -20.760 6.520 19.794 1.00 65.56 95 ILE A O 1
ATOM 743 N N . PRO A 1 96 ? -21.575 4.534 20.523 1.00 63.12 96 PRO A N 1
ATOM 744 C CA . PRO A 1 96 ? -20.566 4.347 21.558 1.00 63.12 96 PRO A CA 1
ATOM 745 C C . PRO A 1 96 ? -19.197 4.027 20.936 1.00 63.12 96 PRO A C 1
ATOM 747 O O . PRO A 1 96 ? -19.109 3.241 19.996 1.00 63.12 96 PRO A O 1
ATOM 750 N N . TYR A 1 97 ? -18.127 4.623 21.462 1.00 55.75 97 TYR A N 1
ATOM 751 C CA . TYR A 1 97 ? -16.743 4.368 21.059 1.00 55.75 97 TYR A CA 1
ATOM 752 C C . TYR A 1 97 ? -15.816 4.316 22.273 1.00 55.75 97 TYR A C 1
ATOM 754 O O . TYR A 1 97 ? -16.082 4.922 23.314 1.00 55.75 97 TYR A O 1
ATOM 762 N N . VAL A 1 98 ? -14.702 3.602 22.134 1.00 67.44 98 VAL A N 1
ATOM 763 C CA . VAL A 1 98 ? -13.653 3.560 23.153 1.00 67.44 98 VAL A CA 1
ATOM 764 C C . VAL A 1 98 ? -12.807 4.826 23.037 1.00 67.44 98 VAL A C 1
ATOM 766 O O . VAL A 1 98 ? -12.100 5.024 22.056 1.00 67.44 98 VAL A O 1
ATOM 769 N N . ALA A 1 99 ? -12.899 5.697 24.037 1.00 52.16 99 ALA A N 1
ATOM 770 C CA . ALA A 1 99 ? -12.141 6.942 24.133 1.00 52.16 99 ALA A CA 1
ATOM 771 C C . ALA A 1 99 ? -10.728 6.744 24.715 1.00 52.16 99 ALA A C 1
ATOM 773 O O . ALA A 1 99 ? -9.932 7.678 24.710 1.00 52.16 99 ALA A O 1
ATOM 774 N N . GLY A 1 100 ? -10.418 5.554 25.240 1.00 50.78 100 GLY A N 1
ATOM 775 C CA . GLY A 1 100 ? -9.079 5.187 25.701 1.00 50.78 100 GLY A CA 1
ATOM 776 C C . GLY A 1 100 ? -9.005 3.742 26.195 1.00 50.78 100 GLY A C 1
ATOM 777 O O . GLY A 1 100 ? -9.947 3.255 26.825 1.00 50.78 100 GLY A O 1
ATOM 778 N N . ILE A 1 101 ? -7.879 3.082 25.910 1.00 61.28 101 ILE A N 1
ATOM 779 C CA . ILE A 1 101 ? -7.512 1.753 26.416 1.00 61.28 101 ILE A CA 1
ATOM 780 C C . ILE A 1 101 ? -6.189 1.912 27.168 1.00 61.28 101 ILE A C 1
ATOM 782 O O . ILE A 1 101 ? -5.190 2.306 26.573 1.00 61.28 101 ILE A O 1
ATOM 786 N N . GLY A 1 102 ? -6.182 1.630 28.468 1.00 51.44 102 GLY A N 1
ATOM 787 C CA . GLY A 1 102 ? -4.959 1.365 29.225 1.00 51.44 102 GLY A CA 1
ATOM 788 C C . GLY A 1 102 ? -4.806 -0.142 29.381 1.00 51.44 102 GLY A C 1
ATOM 789 O O . GLY A 1 102 ? -5.750 -0.778 29.843 1.00 51.44 102 GLY A O 1
ATOM 790 N N . ALA A 1 103 ? -3.669 -0.707 28.981 1.00 55.28 103 ALA A N 1
ATOM 791 C CA . ALA A 1 103 ? -3.338 -2.118 29.169 1.00 55.28 103 ALA A CA 1
ATOM 792 C C . ALA A 1 103 ? -2.034 -2.223 29.969 1.00 55.28 103 ALA A C 1
ATOM 794 O O . ALA A 1 103 ? -1.054 -1.551 29.645 1.00 55.28 103 ALA A O 1
ATOM 795 N N . GLY A 1 104 ? -2.054 -3.013 31.043 1.00 52.69 104 GLY A N 1
ATOM 796 C CA . GLY A 1 104 ? -0.876 -3.303 31.857 1.00 52.69 104 GLY A CA 1
ATOM 797 C C . GLY A 1 104 ? 0.119 -4.238 31.160 1.00 52.69 104 GLY A C 1
ATOM 798 O O . GLY A 1 104 ? -0.166 -4.803 30.109 1.00 52.69 104 GLY A O 1
ATOM 799 N N . ILE A 1 105 ? 1.311 -4.323 31.744 1.00 46.25 105 ILE A N 1
ATOM 800 C CA . ILE A 1 105 ? 2.530 -4.910 31.173 1.00 46.25 105 ILE A CA 1
ATOM 801 C C . ILE A 1 105 ? 2.526 -6.434 31.339 1.00 46.25 105 ILE A C 1
ATOM 803 O O . ILE A 1 105 ? 2.154 -6.925 32.402 1.00 46.25 105 ILE A O 1
ATOM 807 N N . GLU A 1 106 ? 2.995 -7.150 30.319 1.00 51.19 106 GLU A N 1
ATOM 808 C CA . GLU A 1 106 ? 3.395 -8.557 30.403 1.00 51.19 106 GLU A CA 1
ATOM 809 C C . GLU A 1 106 ? 4.929 -8.602 30.280 1.00 51.19 106 GLU A C 1
ATOM 811 O O . GLU A 1 106 ? 5.498 -7.953 29.396 1.00 51.19 106 GLU A O 1
ATOM 816 N N . ASP A 1 107 ? 5.604 -9.270 31.218 1.00 43.94 107 ASP A N 1
ATOM 817 C CA . ASP A 1 107 ? 7.066 -9.390 31.240 1.00 43.94 107 ASP A CA 1
ATOM 818 C C . ASP A 1 107 ? 7.458 -10.667 30.490 1.00 43.94 107 ASP A C 1
ATOM 820 O O . ASP A 1 107 ? 7.297 -11.780 30.993 1.00 43.94 107 ASP A O 1
ATOM 824 N N . VAL A 1 108 ? 7.911 -10.507 29.247 1.00 52.66 108 VAL A N 1
ATOM 825 C CA . VAL A 1 108 ? 8.478 -11.593 28.442 1.00 52.66 108 VAL A CA 1
ATOM 826 C C . VAL A 1 108 ? 9.943 -11.240 28.199 1.00 52.66 108 VAL A C 1
ATOM 828 O O . VAL A 1 108 ? 10.249 -10.214 27.594 1.00 52.66 108 VAL A O 1
ATOM 831 N N . ASP A 1 109 ? 10.855 -12.070 28.708 1.00 49.03 109 ASP A N 1
ATOM 832 C CA . ASP A 1 109 ? 12.310 -11.940 28.532 1.00 49.03 109 ASP A CA 1
ATOM 833 C C . ASP A 1 109 ? 12.906 -10.564 28.912 1.00 49.03 109 ASP A C 1
ATOM 835 O O . ASP A 1 109 ? 13.829 -10.065 28.262 1.00 49.03 109 ASP A O 1
ATOM 839 N N . GLY A 1 110 ? 12.394 -9.923 29.971 1.00 55.03 110 GLY A N 1
ATOM 840 C CA . GLY A 1 110 ? 12.916 -8.644 30.469 1.00 55.03 110 GLY A CA 1
ATOM 841 C C . GLY A 1 110 ? 12.655 -7.454 29.539 1.00 55.03 110 GLY A C 1
ATOM 842 O O . GLY A 1 110 ? 13.242 -6.384 29.726 1.00 55.03 110 GLY A O 1
ATOM 843 N N . GLN A 1 111 ? 11.791 -7.620 28.533 1.00 46.78 111 GLN A N 1
ATOM 844 C CA . GLN A 1 111 ? 11.286 -6.536 27.702 1.00 46.78 111 GLN A CA 1
ATOM 845 C C . GLN A 1 111 ? 9.807 -6.314 28.003 1.00 46.78 111 GLN A C 1
ATOM 847 O O . GLN A 1 111 ? 8.945 -7.115 27.655 1.00 46.78 111 GLN A O 1
ATOM 852 N N . THR A 1 112 ? 9.512 -5.169 28.614 1.00 49.25 112 THR A N 1
ATOM 853 C CA . THR A 1 112 ? 8.155 -4.656 28.803 1.00 49.25 112 THR A CA 1
ATOM 854 C C . THR A 1 112 ? 7.481 -4.456 27.443 1.00 49.25 112 THR A C 1
ATOM 856 O O . THR A 1 112 ? 7.682 -3.430 26.789 1.00 49.25 112 THR A O 1
ATOM 859 N N . LEU A 1 113 ? 6.659 -5.416 27.015 1.00 49.41 113 LEU A N 1
ATOM 860 C CA . LEU A 1 113 ? 5.857 -5.316 25.797 1.00 49.41 113 LEU A CA 1
ATOM 861 C C . LEU A 1 113 ? 4.382 -5.181 26.176 1.00 49.41 113 LEU A C 1
ATOM 863 O O . LEU A 1 113 ? 3.700 -6.147 26.497 1.00 49.41 113 LEU A O 1
ATOM 867 N N . SER A 1 114 ? 3.863 -3.957 26.124 1.00 49.88 114 SER A N 1
ATOM 868 C CA . SER A 1 114 ? 2.421 -3.728 26.218 1.00 49.88 114 SER A CA 1
ATOM 869 C C . SER A 1 114 ? 1.765 -4.045 24.875 1.00 49.88 114 SER A C 1
ATOM 871 O O . SER A 1 114 ? 2.025 -3.369 23.879 1.00 49.88 114 SER A O 1
ATOM 873 N N . SER A 1 115 ? 0.893 -5.052 24.849 1.00 52.22 115 SER A N 1
ATOM 874 C CA . SER A 1 115 ? 0.053 -5.370 23.694 1.00 52.22 115 SER A CA 1
ATOM 875 C C . SER A 1 115 ? -1.426 -5.164 24.031 1.00 52.22 115 SER A C 1
ATOM 877 O O . SER A 1 115 ? -1.855 -5.315 25.174 1.00 52.22 115 SER A O 1
ATOM 879 N N . ILE A 1 116 ? -2.220 -4.769 23.034 1.00 67.25 116 ILE A N 1
ATOM 880 C CA . ILE A 1 116 ? -3.679 -4.710 23.142 1.00 67.25 116 ILE A CA 1
ATOM 881 C C . ILE A 1 116 ? -4.229 -5.742 22.160 1.00 67.25 116 ILE A C 1
ATOM 883 O O . ILE A 1 116 ? -4.177 -5.537 20.948 1.00 67.25 116 ILE A O 1
ATOM 887 N N . LEU A 1 117 ? -4.749 -6.851 22.685 1.00 63.34 117 LEU A N 1
ATOM 888 C CA . LEU A 1 117 ? -5.430 -7.874 21.897 1.00 63.34 117 LEU A CA 1
ATOM 889 C C . LEU A 1 117 ? -6.924 -7.538 21.828 1.00 63.34 117 LEU A C 1
ATOM 891 O O . LEU A 1 117 ? -7.588 -7.410 22.856 1.00 63.34 117 LEU A O 1
ATOM 895 N N . LEU A 1 118 ? -7.449 -7.372 20.614 1.00 72.94 118 LEU A N 1
ATOM 896 C CA . LEU A 1 118 ? -8.852 -7.036 20.366 1.00 72.94 118 LEU A CA 1
ATOM 897 C C . LEU A 1 118 ? -9.490 -8.116 19.492 1.00 72.94 118 LEU A C 1
ATOM 899 O O . LEU A 1 118 ? -9.042 -8.353 18.373 1.00 72.94 118 LEU A O 1
ATOM 903 N N . GLN A 1 119 ? -10.565 -8.729 19.984 1.00 74.94 119 GLN A N 1
ATOM 904 C CA . GLN A 1 119 ? -11.441 -9.585 19.190 1.00 74.94 119 GLN A CA 1
ATOM 905 C C . GLN A 1 119 ? -12.694 -8.783 18.825 1.00 74.94 119 GLN A C 1
ATOM 907 O O . GLN A 1 119 ? -13.519 -8.493 19.689 1.00 74.94 119 GLN A O 1
ATOM 912 N N . ALA A 1 120 ? -12.814 -8.377 17.561 1.00 78.62 120 ALA A N 1
ATOM 913 C CA . ALA A 1 120 ? -13.937 -7.580 17.071 1.00 78.62 120 ALA A CA 1
ATOM 914 C C . ALA A 1 120 ? -14.149 -7.783 15.566 1.00 78.62 120 ALA A C 1
ATOM 916 O O . ALA A 1 120 ? -13.185 -7.958 14.824 1.00 78.62 120 ALA A O 1
ATOM 917 N N . ASP A 1 121 ? -15.398 -7.669 15.107 1.00 83.94 121 ASP A N 1
ATOM 918 C CA . ASP A 1 121 ? -15.733 -7.734 13.676 1.00 83.94 121 ASP A CA 1
ATOM 919 C C . ASP A 1 121 ? -15.199 -6.520 12.895 1.00 83.94 121 ASP A C 1
ATOM 921 O O . ASP A 1 121 ? -14.891 -6.608 11.704 1.00 83.94 121 ASP A O 1
ATOM 925 N N . ARG A 1 122 ? -15.105 -5.365 13.568 1.00 85.94 122 ARG A N 1
ATOM 926 C CA . ARG A 1 122 ? -14.655 -4.096 12.993 1.00 85.94 122 ARG A CA 1
ATOM 927 C C . ARG A 1 122 ? -14.008 -3.208 14.053 1.00 85.94 122 ARG A C 1
ATOM 929 O O . ARG A 1 122 ? -14.620 -2.913 15.077 1.00 85.94 122 ARG A O 1
ATOM 936 N N . ILE A 1 123 ? -12.812 -2.707 13.761 1.00 88.31 123 ILE A N 1
ATOM 937 C CA . ILE A 1 123 ? -12.097 -1.707 14.563 1.00 88.31 123 ILE A CA 1
ATOM 938 C C . ILE A 1 123 ? -11.928 -0.462 13.697 1.00 88.31 123 ILE A C 1
ATOM 940 O O . ILE A 1 123 ? -11.472 -0.558 12.562 1.00 88.31 123 ILE A O 1
ATOM 944 N N . ALA A 1 124 ? -12.296 0.709 14.209 1.00 86.56 124 ALA A N 1
ATOM 945 C CA . ALA A 1 124 ? -12.154 1.967 13.486 1.00 86.56 124 ALA A CA 1
ATOM 946 C C . ALA A 1 124 ? -11.643 3.065 14.419 1.00 86.56 124 ALA A C 1
ATOM 948 O O . ALA A 1 124 ? -12.193 3.257 15.503 1.00 86.56 124 ALA A O 1
ATOM 949 N N . MET A 1 125 ? -10.621 3.802 13.986 1.00 83.44 125 MET A N 1
ATOM 950 C CA . MET A 1 125 ? -10.165 4.998 14.691 1.00 83.44 125 MET A CA 1
ATOM 951 C C . MET A 1 125 ? -10.868 6.214 14.096 1.00 83.44 125 MET A C 1
ATOM 953 O O . MET A 1 125 ? -10.688 6.514 12.920 1.00 83.44 125 MET A O 1
ATOM 957 N N . ILE A 1 126 ? -11.680 6.902 14.896 1.00 78.31 126 ILE A N 1
ATOM 958 C CA . ILE A 1 126 ? -12.456 8.072 14.468 1.00 78.31 126 ILE A CA 1
ATOM 959 C C . ILE A 1 126 ? -11.991 9.322 15.211 1.00 78.31 126 ILE A C 1
ATOM 961 O O . ILE A 1 126 ? -11.644 9.250 16.389 1.00 78.31 126 ILE A O 1
ATOM 965 N N . THR A 1 127 ? -12.044 10.471 14.541 1.00 69.94 127 THR A N 1
ATOM 966 C CA . THR A 1 127 ? -11.792 11.776 15.162 1.00 69.94 127 THR A CA 1
ATOM 967 C C . THR A 1 127 ? -13.121 12.526 15.267 1.00 69.94 127 THR A C 1
ATOM 969 O O . THR A 1 127 ? -13.629 12.998 14.255 1.00 69.94 127 THR A O 1
ATOM 972 N N . PRO A 1 128 ? -13.732 12.625 16.460 1.00 62.31 128 PRO A N 1
ATOM 973 C CA . PRO A 1 128 ? -15.064 13.215 16.614 1.00 62.31 128 PRO A CA 1
ATOM 974 C C . PRO A 1 128 ? -15.081 14.750 16.522 1.00 62.31 128 PRO A C 1
ATOM 976 O O . PRO A 1 128 ? -16.163 15.344 16.435 1.00 62.31 128 PRO A O 1
ATOM 979 N N . GLU A 1 129 ? -13.915 15.403 1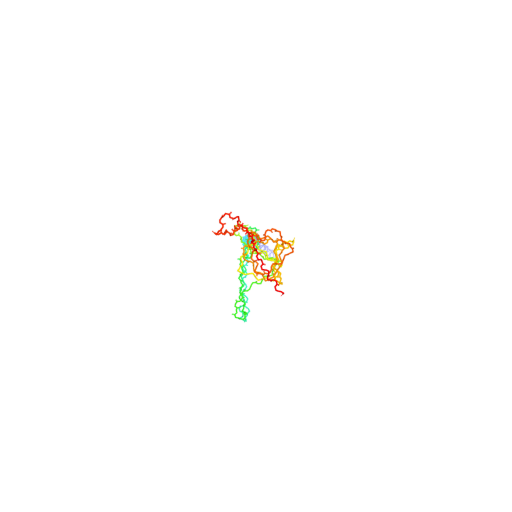6.542 1.00 62.34 129 GLU A N 1
ATOM 980 C CA . GLU A 1 129 ? -13.797 16.850 16.364 1.00 62.34 129 GLU A CA 1
ATOM 981 C C . GLU A 1 129 ? -14.355 17.231 14.985 1.00 62.34 129 GLU A C 1
ATOM 983 O O . GLU A 1 129 ? -13.827 16.844 13.948 1.00 62.34 129 GLU A O 1
ATOM 988 N N . ASN A 1 130 ? -15.462 17.981 14.988 1.00 54.34 130 ASN A N 1
ATOM 989 C CA . ASN A 1 130 ? -16.188 18.520 13.824 1.00 54.34 130 ASN A CA 1
ATOM 990 C C . ASN A 1 130 ? -17.284 17.645 13.195 1.00 54.34 130 ASN A C 1
ATOM 992 O O . ASN A 1 130 ? -17.883 18.056 12.207 1.00 54.34 130 ASN A O 1
ATOM 996 N N . GLY A 1 131 ? -17.632 16.488 13.769 1.00 58.12 131 GLY A N 1
ATOM 997 C CA . GLY A 1 131 ? -18.708 15.648 13.211 1.00 58.12 131 GLY A CA 1
ATOM 998 C C . GLY A 1 131 ? -18.349 14.960 11.887 1.00 58.12 131 GLY A C 1
ATOM 999 O O . GLY A 1 131 ? -19.216 14.349 11.267 1.00 58.12 131 GLY A O 1
ATOM 1000 N N . ASN A 1 132 ? -17.077 15.021 11.480 1.00 55.06 132 ASN A N 1
ATOM 1001 C CA . ASN A 1 132 ? -16.546 14.200 10.405 1.00 55.06 132 ASN A CA 1
ATOM 1002 C C . ASN A 1 132 ? -16.447 12.756 10.915 1.00 55.06 132 ASN A C 1
ATOM 1004 O O . ASN A 1 132 ? -15.711 12.457 11.850 1.00 55.06 132 ASN A O 1
ATOM 1008 N N . THR A 1 133 ? -17.251 11.864 10.346 1.00 64.19 133 THR A N 1
ATOM 1009 C CA . THR A 1 133 ? -17.325 10.452 10.748 1.00 64.19 133 THR A CA 1
ATOM 1010 C C . THR A 1 133 ? -16.364 9.566 9.965 1.00 64.19 133 THR A C 1
ATOM 1012 O O . THR A 1 133 ? -16.349 8.357 10.192 1.00 64.19 133 THR A O 1
ATOM 1015 N N . THR A 1 134 ? -15.572 10.142 9.056 1.00 72.50 134 THR A N 1
ATOM 1016 C CA . THR A 1 134 ? -14.606 9.395 8.251 1.00 72.50 134 THR A CA 1
ATOM 1017 C C . THR A 1 134 ? -13.492 8.865 9.158 1.00 72.50 134 THR A C 1
ATOM 1019 O O . THR A 1 134 ? -12.751 9.665 9.734 1.00 72.50 134 THR A O 1
ATOM 1022 N N . PRO A 1 135 ? -13.357 7.538 9.327 1.00 77.19 135 PRO A N 1
ATOM 1023 C CA . PRO A 1 135 ? -12.313 6.978 10.176 1.00 77.19 135 PRO A CA 1
ATOM 1024 C C . PRO A 1 135 ? -10.924 7.197 9.565 1.00 77.19 135 PRO A C 1
ATOM 1026 O O . PRO A 1 135 ? -10.769 7.147 8.346 1.00 77.19 135 PRO A O 1
ATOM 1029 N N . LEU A 1 136 ? -9.909 7.382 10.413 1.00 82.88 136 LEU A N 1
ATOM 1030 C CA . LEU A 1 136 ? -8.497 7.405 10.015 1.00 82.88 136 LEU A CA 1
ATOM 1031 C C . LEU A 1 136 ? -8.077 6.056 9.421 1.00 82.88 136 LEU A C 1
ATOM 1033 O O . LEU A 1 136 ? -7.456 6.003 8.361 1.00 82.88 136 LEU A O 1
ATOM 1037 N N . PHE A 1 137 ? -8.469 4.966 10.084 1.00 90.31 137 PHE A N 1
ATOM 1038 C CA . PHE A 1 137 ? -8.387 3.618 9.537 1.00 90.31 137 PHE A CA 1
ATOM 1039 C C . PHE A 1 137 ? -9.573 2.767 9.988 1.00 90.31 137 PHE A C 1
ATOM 1041 O O . PHE A 1 137 ? -10.182 3.023 11.033 1.00 90.31 137 PHE A O 1
ATOM 1048 N N . VAL A 1 138 ? -9.871 1.729 9.208 1.00 91.19 138 VAL A N 1
ATOM 1049 C CA . VAL A 1 138 ? -10.836 0.679 9.548 1.00 91.19 138 VAL A CA 1
ATOM 1050 C C . VAL A 1 138 ? -10.189 -0.678 9.308 1.00 91.19 138 VAL A C 1
ATOM 1052 O O . VAL A 1 138 ? -9.829 -0.986 8.178 1.00 91.19 138 VAL A O 1
ATOM 1055 N N . ALA A 1 139 ? -10.067 -1.498 10.346 1.00 92.38 139 ALA A N 1
ATOM 1056 C CA . ALA A 1 139 ? -9.774 -2.919 10.214 1.00 92.38 139 ALA A CA 1
ATOM 1057 C C . ALA A 1 139 ? -11.098 -3.690 10.246 1.00 92.38 139 ALA A C 1
ATOM 1059 O O . ALA A 1 139 ? -11.860 -3.571 11.207 1.00 92.38 139 ALA A O 1
ATOM 1060 N N . GLN A 1 140 ? -11.399 -4.437 9.188 1.00 90.88 140 GLN A N 1
ATOM 1061 C CA . GLN A 1 140 ? -12.619 -5.237 9.088 1.00 90.88 140 GLN A CA 1
ATOM 1062 C C . GLN A 1 140 ? -12.344 -6.502 8.277 1.00 90.88 140 GLN A C 1
ATOM 1064 O O . GLN A 1 140 ? -11.775 -6.439 7.185 1.00 90.88 140 GLN A O 1
ATOM 1069 N N . GLY A 1 141 ? -12.749 -7.655 8.816 1.00 88.75 141 GLY A N 1
ATOM 1070 C CA . GLY A 1 141 ? -12.350 -8.949 8.263 1.00 88.75 141 GLY A CA 1
ATOM 1071 C C . GLY A 1 141 ? -10.823 -9.060 8.191 1.00 88.75 141 GLY A C 1
ATOM 1072 O O . GLY A 1 141 ? -10.136 -8.852 9.187 1.00 88.75 141 GLY A O 1
ATOM 1073 N N . ASN A 1 142 ? -10.289 -9.325 6.997 1.00 87.50 142 ASN A N 1
ATOM 1074 C CA . ASN A 1 142 ? -8.849 -9.463 6.746 1.00 87.50 142 ASN A CA 1
ATOM 1075 C C . ASN A 1 142 ? -8.235 -8.237 6.043 1.00 87.50 142 ASN A C 1
ATOM 1077 O O . ASN A 1 142 ? -7.184 -8.351 5.413 1.00 87.50 142 ASN A O 1
ATOM 1081 N N . GLN A 1 143 ? -8.898 -7.078 6.092 1.00 90.75 143 GLN A N 1
ATOM 1082 C CA . GLN A 1 143 ? -8.473 -5.876 5.376 1.00 90.75 143 GLN A CA 1
ATOM 1083 C C . GLN A 1 143 ? -8.344 -4.671 6.308 1.00 90.75 143 GLN A C 1
ATOM 1085 O O . GLN A 1 143 ? -9.117 -4.502 7.252 1.00 90.75 143 GLN A O 1
ATOM 1090 N N . LEU A 1 144 ? -7.364 -3.821 6.002 1.00 92.56 144 LEU A N 1
ATOM 1091 C CA . LEU A 1 144 ? -7.161 -2.518 6.623 1.00 92.56 144 LEU A CA 1
ATOM 1092 C C . LEU A 1 144 ? -7.402 -1.432 5.568 1.00 92.56 144 LEU A C 1
ATOM 1094 O O . LEU A 1 144 ? -6.678 -1.353 4.578 1.00 92.56 144 LEU A O 1
ATOM 1098 N N . PHE A 1 145 ? -8.412 -0.599 5.792 1.00 90.69 145 PHE A N 1
ATOM 1099 C CA . PHE A 1 145 ? -8.752 0.547 4.955 1.00 90.69 145 PHE A CA 1
ATOM 1100 C C . PHE 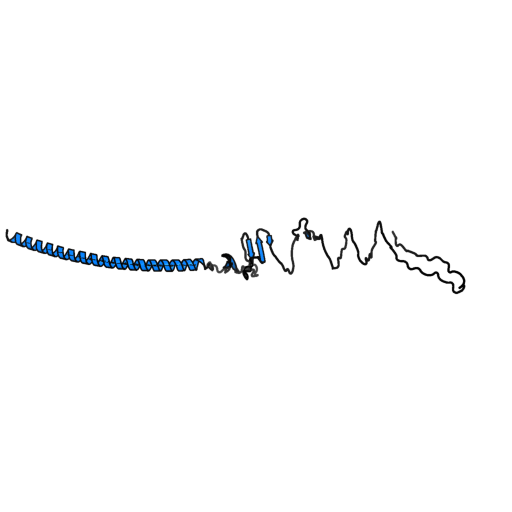A 1 145 ? -8.163 1.812 5.571 1.00 90.69 145 PHE A C 1
ATOM 1102 O O . PHE A 1 145 ? -8.365 2.071 6.757 1.00 90.69 145 PHE A O 1
ATOM 1109 N N . MET A 1 146 ? -7.451 2.597 4.769 1.00 91.62 146 MET A N 1
ATOM 1110 C CA . MET A 1 146 ? -6.836 3.869 5.156 1.00 91.62 146 MET A CA 1
ATOM 1111 C C . MET A 1 146 ? -7.074 4.876 4.033 1.00 91.62 146 MET A C 1
ATOM 1113 O O . MET A 1 146 ? -7.024 4.492 2.866 1.00 91.62 146 MET A O 1
ATOM 1117 N N . ASN A 1 147 ? -7.331 6.139 4.380 1.00 84.12 147 ASN A N 1
ATOM 1118 C CA . ASN A 1 147 ? -7.493 7.196 3.376 1.00 84.12 147 ASN A CA 1
ATOM 1119 C C . ASN A 1 147 ? -6.129 7.660 2.859 1.00 84.12 147 ASN A C 1
ATOM 1121 O O . ASN A 1 147 ? -5.821 7.477 1.688 1.00 84.12 147 ASN A O 1
ATOM 1125 N N . ASP A 1 148 ? -5.293 8.168 3.765 1.00 85.06 148 ASP A N 1
ATOM 1126 C CA . ASP A 1 148 ? -3.939 8.630 3.479 1.00 85.06 148 ASP A CA 1
ATOM 1127 C C . ASP A 1 148 ? -2.961 7.973 4.453 1.00 85.06 148 ASP A C 1
ATOM 1129 O O . ASP A 1 148 ? -3.241 7.853 5.649 1.00 85.06 148 ASP A O 1
ATOM 1133 N N . VAL A 1 149 ? -1.801 7.549 3.949 1.00 89.19 149 VAL A N 1
ATOM 1134 C CA . VAL A 1 149 ? -0.767 6.901 4.760 1.00 89.19 149 VAL A CA 1
ATOM 1135 C C . VAL A 1 149 ? 0.603 7.516 4.485 1.00 89.19 149 VAL A C 1
ATOM 1137 O O . VAL A 1 149 ? 1.034 7.638 3.340 1.00 89.19 149 VAL A O 1
ATOM 1140 N N . PHE A 1 150 ? 1.314 7.878 5.552 1.00 92.31 150 PHE A N 1
ATOM 1141 C CA . PHE A 1 150 ? 2.716 8.283 5.499 1.00 92.31 150 PHE A CA 1
ATOM 1142 C C . PHE A 1 150 ? 3.568 7.206 6.173 1.00 92.31 150 PHE A C 1
ATOM 1144 O O . PHE A 1 150 ? 3.427 6.949 7.368 1.00 92.31 150 PHE A O 1
ATOM 1151 N N . LEU A 1 151 ? 4.440 6.550 5.405 1.00 93.00 151 LEU A N 1
ATOM 1152 C CA . LEU A 1 151 ? 5.265 5.435 5.876 1.00 93.00 151 LEU A CA 1
ATOM 1153 C C . LEU A 1 151 ? 6.744 5.779 5.741 1.00 93.00 151 LEU A C 1
ATOM 1155 O O . LEU A 1 151 ? 7.188 6.241 4.695 1.00 93.00 151 LEU A O 1
ATOM 1159 N N . LYS A 1 152 ? 7.537 5.454 6.768 1.00 95.12 152 LYS A N 1
ATOM 1160 C CA . LYS A 1 152 ? 9.001 5.488 6.646 1.00 95.12 152 LYS A CA 1
ATOM 1161 C C . LYS A 1 152 ? 9.509 4.368 5.731 1.00 95.12 152 LYS A C 1
ATOM 1163 O O . LYS A 1 152 ? 10.402 4.595 4.924 1.00 95.12 152 LYS A O 1
ATOM 1168 N N . ARG A 1 153 ? 8.982 3.149 5.903 1.00 94.44 153 ARG A N 1
ATOM 1169 C CA . ARG A 1 153 ? 9.293 1.941 5.118 1.00 94.44 153 ARG A CA 1
ATOM 1170 C C . ARG A 1 153 ? 8.063 1.031 5.075 1.00 94.44 153 ARG A C 1
ATOM 1172 O O . ARG A 1 153 ? 7.361 0.937 6.078 1.00 94.44 153 ARG A O 1
ATOM 1179 N N . LEU A 1 154 ? 7.844 0.350 3.949 1.00 93.06 154 LEU A N 1
ATOM 1180 C CA . LEU A 1 154 ? 6.824 -0.689 3.781 1.00 93.06 154 LEU A CA 1
ATOM 1181 C C . LEU A 1 154 ? 7.515 -2.039 3.559 1.00 93.06 154 LEU A C 1
ATOM 1183 O O . LEU A 1 154 ? 8.322 -2.169 2.642 1.00 93.06 154 LEU A O 1
ATOM 1187 N N . PHE A 1 155 ? 7.188 -3.033 4.384 1.00 93.25 155 PHE A N 1
ATOM 1188 C CA . PHE A 1 155 ? 7.633 -4.416 4.216 1.00 93.25 155 PHE A CA 1
ATOM 1189 C C . PHE A 1 155 ? 6.430 -5.254 3.791 1.00 93.25 155 PHE A C 1
ATOM 1191 O O . PHE A 1 155 ? 5.517 -5.472 4.584 1.00 93.25 155 PHE A O 1
ATOM 1198 N N . ALA A 1 156 ? 6.407 -5.677 2.530 1.00 93.50 156 ALA A N 1
ATOM 1199 C CA . ALA A 1 156 ? 5.300 -6.430 1.957 1.00 93.50 156 ALA A CA 1
ATOM 1200 C C . ALA A 1 156 ? 5.829 -7.505 1.004 1.00 93.50 156 ALA A C 1
ATOM 1202 O O . ALA A 1 156 ? 6.772 -7.265 0.254 1.00 93.50 156 ALA A O 1
ATOM 1203 N N . VAL A 1 157 ? 5.197 -8.680 1.026 1.00 94.88 157 VAL A N 1
ATOM 1204 C CA . VAL A 1 157 ? 5.509 -9.792 0.110 1.00 94.88 157 VAL A CA 1
ATOM 1205 C C . VAL A 1 157 ? 4.974 -9.509 -1.298 1.00 94.88 157 VAL A C 1
ATOM 1207 O O . VAL A 1 157 ? 5.540 -9.959 -2.287 1.00 94.88 157 VAL A O 1
ATOM 1210 N N . SER A 1 158 ? 3.885 -8.745 -1.397 1.00 95.44 158 SER A N 1
ATOM 1211 C CA . SER A 1 158 ? 3.347 -8.251 -2.663 1.00 95.44 158 SER A CA 1
ATOM 1212 C C . SER A 1 158 ? 2.604 -6.933 -2.459 1.00 95.44 158 SER A C 1
ATOM 1214 O O . SER A 1 158 ? 2.128 -6.646 -1.359 1.00 95.44 158 SER A O 1
ATOM 1216 N N . ILE A 1 159 ? 2.522 -6.129 -3.517 1.00 95.56 159 ILE A N 1
ATOM 1217 C CA . ILE A 1 159 ? 1.746 -4.886 -3.559 1.00 95.56 159 ILE A CA 1
ATOM 1218 C C . ILE A 1 159 ? 0.975 -4.891 -4.871 1.00 95.56 159 ILE A C 1
ATOM 1220 O O . ILE A 1 159 ? 1.592 -4.989 -5.926 1.00 95.56 159 ILE A O 1
ATOM 1224 N N . THR A 1 160 ? -0.348 -4.755 -4.835 1.00 95.00 160 THR A N 1
ATOM 1225 C CA . THR A 1 160 ? -1.180 -4.776 -6.044 1.00 95.00 160 THR A CA 1
ATOM 1226 C C . THR A 1 160 ? -2.216 -3.663 -5.982 1.00 95.00 160 THR A C 1
ATOM 1228 O O . THR A 1 160 ? -2.947 -3.527 -5.005 1.00 95.00 160 THR A O 1
ATOM 1231 N N . SER A 1 161 ? -2.257 -2.847 -7.032 1.00 94.56 161 SER A N 1
ATOM 1232 C CA . SER A 1 161 ? -3.300 -1.832 -7.221 1.00 94.56 161 SER A CA 1
ATOM 1233 C C . SER A 1 161 ? -4.663 -2.473 -7.504 1.00 94.56 161 SER A C 1
ATOM 1235 O O . SER A 1 161 ? -4.740 -3.551 -8.085 1.00 94.56 161 SER A O 1
ATOM 1237 N N . SER A 1 162 ? -5.749 -1.791 -7.138 1.00 91.19 162 SER A N 1
ATOM 1238 C CA . SER A 1 162 ? -7.124 -2.306 -7.246 1.00 91.19 162 SER A CA 1
ATOM 1239 C C . SER A 1 162 ? -7.686 -2.398 -8.675 1.00 91.19 162 SER A C 1
ATOM 1241 O O . SER A 1 162 ? -8.799 -2.890 -8.856 1.00 91.19 162 SER A O 1
ATOM 1243 N N . GLY A 1 163 ? -6.961 -1.925 -9.695 1.00 89.81 163 GLY A N 1
ATOM 1244 C CA . GLY A 1 163 ? -7.396 -2.017 -11.092 1.00 89.81 163 GLY A CA 1
ATOM 1245 C C . GLY A 1 163 ? -7.460 -3.462 -11.604 1.00 89.81 163 GLY A C 1
ATOM 1246 O O . GLY A 1 163 ? -6.716 -4.323 -11.137 1.00 89.81 163 GLY A O 1
ATOM 1247 N N . ASN A 1 164 ? -8.313 -3.728 -12.600 1.00 90.12 164 ASN A N 1
ATOM 1248 C CA . ASN A 1 164 ? -8.382 -5.025 -13.281 1.00 90.12 164 ASN A CA 1
ATOM 1249 C C . ASN A 1 164 ? -8.232 -4.863 -14.811 1.00 90.12 164 ASN A C 1
ATOM 1251 O O . ASN A 1 164 ? -9.178 -4.416 -15.459 1.00 90.12 164 ASN A O 1
ATOM 1255 N N . PRO A 1 165 ? -7.076 -5.216 -15.406 1.00 91.19 165 PRO A N 1
ATOM 1256 C CA . PRO A 1 165 ? -5.871 -5.720 -14.743 1.00 91.19 165 PRO A CA 1
ATOM 1257 C C . PRO A 1 165 ? -5.178 -4.643 -13.880 1.00 91.19 165 PRO A C 1
ATOM 1259 O O . PRO A 1 165 ? -5.369 -3.451 -14.139 1.00 91.19 165 PRO A O 1
ATOM 1262 N N . PRO A 1 166 ? -4.328 -5.025 -12.905 1.00 94.31 166 PRO A N 1
ATOM 1263 C CA . PRO A 1 166 ? -3.618 -4.062 -12.064 1.00 94.31 166 PRO A CA 1
ATOM 1264 C C . PRO A 1 166 ? -2.784 -3.081 -12.897 1.00 94.31 166 PRO A C 1
ATOM 1266 O O . PRO A 1 166 ? -2.104 -3.476 -13.854 1.00 94.31 166 PRO A O 1
ATOM 1269 N N . THR A 1 167 ? -2.830 -1.797 -12.536 1.00 96.00 167 THR A N 1
ATOM 1270 C CA . THR A 1 167 ? -2.016 -0.740 -13.163 1.00 96.00 167 THR A CA 1
ATOM 1271 C C . THR A 1 167 ? -0.587 -0.744 -12.632 1.00 96.00 167 THR A C 1
ATOM 1273 O O . THR A 1 167 ? 0.343 -0.460 -13.387 1.00 96.00 167 THR A O 1
ATOM 1276 N N . PHE A 1 168 ? -0.433 -1.119 -11.362 1.00 96.88 168 PHE A N 1
ATOM 1277 C CA . PHE A 1 168 ? 0.813 -1.331 -10.634 1.00 96.88 168 PHE A CA 1
ATOM 1278 C C . PHE A 1 168 ? 0.759 -2.658 -9.860 1.00 96.88 168 PHE A C 1
ATOM 1280 O O . PHE A 1 168 ? -0.246 -2.942 -9.193 1.00 96.88 168 PHE A O 1
ATOM 1287 N N . SER A 1 169 ? 1.830 -3.455 -9.924 1.00 97.00 169 SER A N 1
ATOM 1288 C CA . SER A 1 169 ? 2.007 -4.640 -9.080 1.00 97.00 169 SER A CA 1
ATOM 1289 C C . SER A 1 169 ? 3.483 -4.952 -8.816 1.00 97.00 169 SER A C 1
ATOM 1291 O O . SER A 1 169 ? 4.288 -4.918 -9.744 1.00 97.00 169 SER A O 1
ATOM 1293 N N . LEU A 1 170 ? 3.805 -5.327 -7.578 1.00 97.06 170 LEU A N 1
ATOM 1294 C CA . LEU A 1 170 ? 5.053 -5.962 -7.155 1.00 97.06 170 LEU A CA 1
ATOM 1295 C C . LEU A 1 170 ? 4.722 -7.368 -6.656 1.00 97.06 170 LEU A C 1
ATOM 1297 O O . LEU A 1 170 ? 3.956 -7.519 -5.702 1.00 97.06 170 LEU A O 1
ATOM 1301 N N . THR A 1 171 ? 5.257 -8.385 -7.318 1.00 96.06 171 THR A N 1
ATOM 1302 C CA . THR A 1 171 ? 5.022 -9.791 -6.975 1.00 96.06 171 THR A CA 1
ATOM 1303 C C . THR A 1 171 ? 6.149 -10.356 -6.098 1.00 96.06 171 THR A C 1
ATOM 1305 O O . THR A 1 171 ? 7.237 -9.775 -6.051 1.00 96.06 171 THR A O 1
ATOM 1308 N N . PRO A 1 172 ? 5.924 -11.490 -5.404 1.00 96.69 172 PRO A N 1
ATOM 1309 C CA . PRO A 1 172 ? 6.905 -12.049 -4.467 1.00 96.69 172 PRO A CA 1
ATOM 1310 C C . PRO A 1 172 ? 8.236 -12.474 -5.107 1.00 96.69 172 PRO A C 1
ATOM 1312 O O . PRO A 1 172 ? 9.266 -12.469 -4.442 1.00 96.69 172 PRO A O 1
ATOM 1315 N N . ASP A 1 173 ? 8.231 -12.815 -6.397 1.00 96.12 173 ASP A N 1
ATOM 1316 C CA . ASP A 1 173 ? 9.421 -13.111 -7.210 1.00 96.12 173 ASP A CA 1
ATOM 1317 C C . ASP A 1 173 ? 10.192 -11.847 -7.644 1.00 96.12 173 ASP A C 1
ATOM 1319 O O . ASP A 1 173 ? 11.173 -11.935 -8.379 1.00 96.12 173 ASP A O 1
ATOM 1323 N N . GLY A 1 174 ? 9.768 -10.664 -7.190 1.00 94.31 174 GLY A N 1
ATOM 1324 C CA . GLY A 1 174 ? 10.437 -9.389 -7.442 1.00 94.31 174 GLY A CA 1
ATOM 1325 C C . GLY A 1 174 ? 10.048 -8.719 -8.759 1.00 94.31 174 GLY A C 1
ATOM 1326 O O . GLY A 1 174 ? 10.627 -7.690 -9.113 1.00 94.31 174 GLY A O 1
ATOM 1327 N N . ARG A 1 175 ? 9.064 -9.250 -9.497 1.00 95.31 175 ARG A N 1
ATOM 1328 C CA . ARG A 1 175 ? 8.606 -8.630 -10.744 1.00 95.31 175 ARG A CA 1
ATOM 1329 C C . ARG A 1 175 ? 7.771 -7.384 -10.450 1.00 95.31 175 ARG A C 1
ATOM 1331 O O . ARG A 1 175 ? 6.717 -7.435 -9.817 1.00 95.31 175 ARG A O 1
ATOM 1338 N N . LEU A 1 176 ? 8.228 -6.263 -10.999 1.00 95.44 176 LEU A N 1
ATOM 1339 C CA . LEU A 1 176 ? 7.506 -4.998 -11.027 1.00 95.44 176 LEU A CA 1
ATOM 1340 C C . LEU A 1 176 ? 6.758 -4.857 -12.359 1.00 95.44 176 LEU A C 1
ATOM 1342 O O . LEU A 1 176 ? 7.352 -4.982 -13.428 1.00 95.44 176 LEU A O 1
ATOM 1346 N N . THR A 1 177 ? 5.458 -4.578 -12.306 1.00 95.44 177 THR A N 1
ATOM 1347 C CA . THR A 1 177 ? 4.638 -4.246 -13.480 1.00 95.44 177 THR A CA 1
ATOM 1348 C C . THR A 1 177 ? 4.009 -2.876 -13.285 1.00 95.44 177 THR A C 1
ATOM 1350 O O . THR A 1 177 ? 3.330 -2.657 -12.285 1.00 95.44 177 THR A O 1
ATOM 1353 N N . ALA A 1 178 ? 4.198 -1.977 -14.252 1.00 96.50 178 ALA A N 1
ATOM 1354 C CA . ALA A 1 178 ? 3.573 -0.660 -14.285 1.00 96.50 178 ALA A CA 1
ATOM 1355 C C . ALA A 1 178 ? 3.115 -0.335 -15.717 1.00 96.50 178 ALA A C 1
ATOM 1357 O O . ALA A 1 178 ? 3.904 -0.433 -16.653 1.00 96.50 178 ALA A O 1
ATOM 1358 N N . ARG A 1 179 ? 1.833 0.010 -15.902 1.00 93.81 179 ARG A N 1
ATOM 1359 C CA . ARG A 1 179 ? 1.229 0.207 -17.241 1.00 93.81 179 ARG A CA 1
ATOM 1360 C C . ARG A 1 179 ? 1.367 1.620 -17.805 1.00 93.81 179 ARG A C 1
ATOM 1362 O O . ARG A 1 179 ? 1.340 1.784 -19.015 1.00 93.81 179 ARG A O 1
ATOM 1369 N N . ASN A 1 180 ? 1.472 2.618 -16.936 1.00 93.88 180 ASN A N 1
ATOM 1370 C CA . ASN A 1 180 ? 1.570 4.030 -17.305 1.00 93.88 180 ASN A CA 1
ATOM 1371 C C . ASN A 1 180 ? 2.616 4.709 -16.414 1.00 93.88 180 ASN A C 1
ATOM 1373 O O . ASN A 1 180 ? 2.296 5.587 -15.617 1.00 93.88 180 ASN A O 1
ATOM 1377 N N . ALA A 1 181 ? 3.840 4.179 -16.449 1.00 95.38 181 ALA A N 1
ATOM 1378 C CA . ALA A 1 181 ? 4.942 4.690 -15.647 1.00 95.38 181 ALA A CA 1
ATOM 1379 C C . ALA A 1 181 ? 5.563 5.919 -16.321 1.00 95.38 181 ALA A C 1
ATOM 1381 O O . ALA A 1 181 ? 6.002 5.831 -17.465 1.00 95.38 181 ALA A O 1
ATOM 1382 N N . ASP A 1 182 ? 5.638 7.024 -15.585 1.00 96.69 182 ASP A N 1
ATOM 1383 C CA . ASP A 1 182 ? 6.458 8.186 -15.923 1.00 96.69 182 ASP A CA 1
ATOM 1384 C C . ASP A 1 182 ? 7.698 8.172 -15.018 1.00 96.69 182 ASP A C 1
ATOM 1386 O O . ASP A 1 182 ? 7.584 8.230 -13.790 1.00 96.69 182 ASP A O 1
ATOM 1390 N N . ILE A 1 183 ? 8.878 7.993 -15.615 1.00 96.19 183 ILE A N 1
ATOM 1391 C CA . ILE A 1 183 ? 10.150 7.855 -14.902 1.00 96.19 183 ILE A CA 1
ATOM 1392 C C . ILE A 1 183 ? 11.059 8.999 -15.341 1.00 96.19 183 ILE A C 1
ATOM 1394 O O . ILE A 1 183 ? 11.690 8.943 -16.391 1.00 96.19 183 ILE A O 1
ATOM 1398 N N . SER A 1 184 ? 11.152 10.023 -14.497 1.00 96.69 184 SER A N 1
ATOM 1399 C CA . SER A 1 184 ? 12.027 11.183 -14.710 1.00 96.69 184 SER A CA 1
ATOM 1400 C C . SER A 1 184 ? 13.483 10.943 -14.293 1.00 96.69 184 SER A C 1
ATOM 1402 O O . SER A 1 184 ? 14.356 11.766 -14.563 1.00 96.69 184 SER A O 1
ATOM 1404 N N . GLY A 1 185 ? 13.746 9.834 -13.597 1.00 96.38 185 GLY A N 1
ATOM 1405 C CA . GLY A 1 185 ? 15.070 9.446 -13.123 1.00 96.38 185 GLY A CA 1
ATOM 1406 C C . GLY A 1 185 ? 15.828 8.533 -14.087 1.00 96.38 185 GLY A C 1
ATOM 1407 O O . GLY A 1 185 ? 15.346 8.153 -15.151 1.00 96.38 185 GLY A O 1
ATOM 1408 N N . ALA A 1 186 ? 17.031 8.136 -13.676 1.00 96.81 186 ALA A N 1
ATOM 1409 C CA . ALA A 1 186 ? 17.824 7.161 -14.412 1.00 96.81 186 ALA A CA 1
ATOM 1410 C C . ALA A 1 186 ? 17.259 5.741 -14.251 1.00 96.81 186 ALA A C 1
ATOM 1412 O O . ALA A 1 186 ? 16.881 5.328 -13.153 1.00 96.81 186 ALA A O 1
ATOM 1413 N N . ILE A 1 187 ? 17.281 4.973 -15.340 1.00 96.44 187 ILE A N 1
ATOM 1414 C CA . ILE A 1 187 ? 16.984 3.540 -15.344 1.00 96.44 187 ILE A CA 1
ATOM 1415 C C . ILE A 1 187 ? 18.271 2.804 -15.709 1.00 96.44 187 ILE A C 1
ATOM 1417 O O . ILE A 1 187 ? 18.801 2.980 -16.804 1.00 96.44 187 ILE A O 1
ATOM 1421 N N . THR A 1 188 ? 18.756 1.958 -14.802 1.00 96.81 188 THR A N 1
ATOM 1422 C CA . THR A 1 188 ? 19.894 1.066 -15.052 1.00 96.81 188 THR A CA 1
ATOM 1423 C C . THR A 1 188 ? 19.383 -0.365 -15.126 1.00 96.81 188 THR A C 1
ATOM 1425 O O . THR A 1 188 ? 18.825 -0.873 -14.156 1.00 96.81 188 THR A O 1
ATOM 1428 N N . ALA A 1 189 ? 19.588 -1.024 -16.264 1.00 96.38 189 ALA A N 1
ATOM 1429 C CA . ALA A 1 189 ? 19.217 -2.417 -16.476 1.00 96.38 189 ALA A CA 1
ATOM 1430 C C . ALA A 1 189 ? 20.391 -3.181 -17.096 1.00 96.38 189 ALA A C 1
ATOM 1432 O O . ALA A 1 189 ? 21.036 -2.691 -18.019 1.00 96.38 189 ALA A O 1
ATOM 1433 N N . ASN A 1 190 ? 20.652 -4.393 -16.600 1.00 96.94 190 ASN A N 1
ATOM 1434 C CA . ASN A 1 190 ? 21.697 -5.259 -17.156 1.00 96.94 190 ASN A CA 1
ATOM 1435 C C . ASN A 1 190 ? 21.229 -5.964 -18.435 1.00 96.94 190 ASN A C 1
ATOM 1437 O O . ASN A 1 190 ? 22.033 -6.268 -19.310 1.00 96.94 190 ASN A O 1
ATOM 1441 N N . THR A 1 191 ? 19.928 -6.249 -18.524 1.00 96.25 191 THR A N 1
ATOM 1442 C CA . THR A 1 191 ? 19.274 -6.895 -19.666 1.00 96.25 191 THR A CA 1
ATOM 1443 C C . THR A 1 191 ? 17.820 -6.435 -19.748 1.00 96.25 191 THR A C 1
ATOM 1445 O O . THR A 1 191 ? 17.261 -5.942 -18.765 1.00 96.25 191 THR A O 1
ATOM 1448 N N . GLY A 1 192 ? 17.199 -6.595 -20.913 1.00 95.25 192 GLY A N 1
ATOM 1449 C CA . GLY A 1 192 ? 15.785 -6.306 -21.101 1.00 95.25 192 GLY A CA 1
ATOM 1450 C C . GLY A 1 192 ? 15.406 -6.236 -22.572 1.00 95.25 192 GLY A C 1
ATOM 1451 O O . GLY A 1 192 ? 16.260 -6.244 -23.456 1.00 95.25 192 GLY A O 1
ATOM 1452 N N . THR A 1 193 ? 14.106 -6.154 -22.819 1.00 96.69 193 THR A N 1
ATOM 1453 C CA . THR A 1 193 ? 13.532 -5.933 -24.147 1.00 96.69 193 THR A CA 1
ATOM 1454 C C . THR A 1 193 ? 12.626 -4.721 -24.070 1.00 96.69 193 THR A C 1
ATOM 1456 O O . THR A 1 193 ? 11.768 -4.657 -23.188 1.00 96.69 193 THR A O 1
ATOM 1459 N N . LEU A 1 194 ? 12.789 -3.784 -24.995 1.00 96.75 194 LEU A N 1
ATOM 1460 C CA . LEU A 1 194 ? 11.922 -2.623 -25.100 1.00 96.75 194 LEU A CA 1
ATOM 1461 C C . LEU A 1 194 ? 11.218 -2.664 -26.455 1.00 96.75 194 LEU A C 1
ATOM 1463 O O . LEU A 1 194 ? 11.856 -2.897 -27.478 1.00 96.75 194 LEU A O 1
ATOM 1467 N N . ASN A 1 195 ? 9.907 -2.446 -26.452 1.00 97.44 195 ASN A N 1
ATOM 1468 C CA . ASN A 1 195 ? 9.086 -2.445 -27.657 1.00 97.44 195 ASN A CA 1
ATOM 1469 C C . ASN A 1 195 ? 8.527 -1.042 -27.870 1.00 97.44 195 ASN A C 1
ATOM 1471 O O . ASN A 1 195 ? 8.068 -0.429 -26.909 1.00 97.44 195 ASN A O 1
ATOM 1475 N N . ASN A 1 196 ? 8.528 -0.573 -29.120 1.00 97.19 196 ASN A N 1
ATOM 1476 C CA . ASN A 1 196 ? 7.987 0.735 -29.498 1.00 97.19 196 ASN A CA 1
ATOM 1477 C C . ASN A 1 196 ? 8.604 1.901 -28.699 1.00 97.19 196 ASN A C 1
ATOM 1479 O O . ASN A 1 196 ? 7.899 2.696 -28.078 1.00 97.19 196 ASN A O 1
ATOM 1483 N N . VAL A 1 197 ? 9.937 1.964 -28.671 1.00 97.00 197 VAL A N 1
ATOM 1484 C CA . VAL A 1 197 ? 10.668 3.026 -27.970 1.00 97.00 197 VAL A CA 1
ATOM 1485 C C . VAL A 1 197 ? 10.917 4.197 -28.903 1.00 97.00 197 VAL A C 1
ATOM 1487 O O . VAL A 1 197 ? 11.531 4.030 -29.954 1.00 97.00 197 VAL A O 1
ATOM 1490 N N . THR A 1 198 ? 10.538 5.387 -28.450 1.00 96.81 198 THR A N 1
ATOM 1491 C CA . THR A 1 198 ? 10.969 6.653 -29.046 1.00 96.81 198 THR A CA 1
ATOM 1492 C C . THR A 1 198 ? 12.051 7.274 -28.172 1.00 96.81 198 THR A C 1
ATOM 1494 O O . THR A 1 198 ? 11.853 7.455 -26.971 1.00 96.81 198 THR A O 1
ATOM 1497 N N . ILE A 1 199 ? 13.188 7.626 -28.772 1.00 96.88 199 ILE A N 1
ATOM 1498 C CA . ILE A 1 199 ? 14.245 8.405 -28.121 1.00 96.88 199 ILE A CA 1
ATOM 1499 C C . ILE A 1 199 ? 14.177 9.814 -28.704 1.00 96.88 199 ILE A C 1
ATOM 1501 O O . ILE A 1 199 ? 14.494 10.013 -29.871 1.00 96.88 199 ILE A O 1
ATOM 1505 N N . ASN A 1 200 ? 13.719 10.776 -27.903 1.00 97.06 200 ASN A N 1
ATOM 1506 C CA . ASN A 1 200 ? 13.497 12.150 -28.371 1.00 97.06 200 ASN A CA 1
ATOM 1507 C C . ASN A 1 200 ? 14.797 12.941 -28.572 1.00 97.06 200 ASN A C 1
ATOM 1509 O O . ASN A 1 200 ? 14.816 13.914 -29.319 1.00 97.06 200 ASN A O 1
ATOM 1513 N N . GLU A 1 201 ? 15.865 12.538 -27.886 1.00 96.94 201 GLU A N 1
ATOM 1514 C CA . GLU A 1 201 ? 17.167 13.196 -27.944 1.00 96.94 201 GLU A CA 1
ATOM 1515 C C . GLU A 1 201 ? 18.257 12.192 -28.350 1.00 96.94 201 GLU A C 1
ATOM 1517 O O . GLU A 1 201 ? 18.120 11.455 -29.323 1.00 96.94 201 GLU A O 1
ATOM 1522 N N . ASN A 1 202 ? 19.364 12.155 -27.612 1.00 95.94 202 ASN A N 1
ATOM 1523 C CA . ASN A 1 202 ? 20.537 11.382 -27.973 1.00 95.94 202 ASN A CA 1
ATOM 1524 C C . ASN A 1 202 ? 20.500 9.978 -27.360 1.00 95.94 202 ASN A C 1
ATOM 1526 O O . ASN A 1 202 ? 20.170 9.795 -26.189 1.00 95.94 202 ASN A O 1
ATOM 1530 N N . CYS A 1 203 ? 20.940 8.991 -28.140 1.00 96.00 203 CYS A N 1
ATOM 1531 C CA . CYS A 1 203 ? 21.233 7.638 -27.680 1.00 96.00 203 CYS A CA 1
ATOM 1532 C C . CYS A 1 203 ? 22.733 7.366 -27.837 1.00 96.00 203 CYS A C 1
ATOM 1534 O O . CYS A 1 203 ? 23.311 7.673 -28.878 1.00 96.00 203 CYS A O 1
ATOM 1536 N N . VAL A 1 204 ? 23.364 6.767 -26.824 1.00 96.19 204 VAL A N 1
ATOM 1537 C CA . VAL A 1 204 ? 24.759 6.314 -26.905 1.00 96.19 204 VAL A CA 1
ATOM 1538 C C . VAL A 1 204 ? 24.799 4.801 -26.754 1.00 96.19 204 VAL A C 1
ATOM 1540 O O . VAL A 1 204 ? 24.542 4.269 -25.676 1.00 96.19 204 VAL A O 1
ATOM 1543 N N . ILE A 1 205 ? 25.185 4.111 -27.825 1.00 96.00 205 ILE A N 1
ATOM 1544 C CA . ILE A 1 205 ? 25.380 2.662 -27.829 1.00 96.00 205 ILE A CA 1
ATOM 1545 C C . ILE A 1 205 ? 26.882 2.403 -27.775 1.00 96.00 205 ILE A C 1
ATOM 1547 O O . ILE A 1 205 ? 27.592 2.586 -28.756 1.00 96.00 205 ILE A O 1
ATOM 1551 N N . ARG A 1 206 ? 27.375 2.005 -26.598 1.00 95.25 206 ARG A N 1
ATOM 1552 C CA . ARG A 1 206 ? 28.792 1.638 -26.408 1.00 95.25 206 ARG A CA 1
ATOM 1553 C C . ARG A 1 206 ? 29.119 0.228 -26.902 1.00 95.25 206 ARG A C 1
ATOM 1555 O O . ARG A 1 206 ? 30.287 -0.111 -27.036 1.00 95.25 206 ARG A O 1
ATOM 1562 N N . GLY A 1 207 ? 28.091 -0.600 -27.080 1.00 92.75 207 GLY A N 1
ATOM 1563 C CA . GLY A 1 207 ? 28.208 -1.957 -27.596 1.00 92.75 207 GLY A CA 1
ATOM 1564 C C . GLY A 1 207 ? 27.843 -2.040 -29.074 1.00 92.75 207 GLY A C 1
ATOM 1565 O O . GLY A 1 207 ? 27.935 -1.073 -29.823 1.00 92.75 207 GLY A O 1
ATOM 1566 N N . LYS A 1 208 ? 27.377 -3.218 -29.480 1.00 93.81 208 LYS A N 1
ATOM 1567 C CA . LYS A 1 208 ? 26.939 -3.492 -30.847 1.00 93.81 208 LYS A CA 1
ATOM 1568 C C . LYS A 1 208 ? 25.459 -3.147 -31.024 1.00 93.81 208 LYS A C 1
ATOM 1570 O O . LYS A 1 208 ? 24.620 -3.646 -30.278 1.00 93.81 208 LYS A O 1
ATOM 1575 N N . LEU A 1 209 ? 25.149 -2.345 -32.041 1.00 94.00 209 LEU A N 1
ATOM 1576 C CA . LEU A 1 209 ? 23.790 -2.156 -32.546 1.00 94.00 209 LEU A CA 1
ATOM 1577 C C . LEU A 1 209 ? 23.529 -3.195 -33.643 1.00 94.00 209 LEU A C 1
ATOM 1579 O O . LEU A 1 209 ? 24.190 -3.181 -34.677 1.00 94.00 209 LEU A O 1
ATOM 1583 N N . SER A 1 210 ? 22.572 -4.094 -33.418 1.00 94.69 210 SER A N 1
ATOM 1584 C CA . SER A 1 210 ? 22.052 -4.989 -34.454 1.00 94.69 210 SER A CA 1
ATOM 1585 C C . SER A 1 210 ? 20.668 -4.502 -34.859 1.00 94.69 210 SER A C 1
ATOM 1587 O O . SER A 1 210 ? 19.785 -4.378 -34.012 1.00 94.69 210 SER A O 1
ATOM 1589 N N . ALA A 1 211 ? 20.494 -4.192 -36.140 1.00 94.56 211 ALA A N 1
ATOM 1590 C CA . ALA A 1 211 ? 19.236 -3.713 -36.690 1.00 94.56 211 ALA A CA 1
ATOM 1591 C C . ALA A 1 211 ? 18.996 -4.360 -38.055 1.00 94.56 211 ALA A C 1
ATOM 1593 O O . ALA A 1 211 ? 19.900 -4.416 -38.885 1.00 94.56 211 ALA A O 1
ATOM 1594 N N . ASN A 1 212 ? 17.767 -4.825 -38.286 1.00 96.69 212 ASN A N 1
ATOM 1595 C CA . ASN A 1 212 ? 17.364 -5.368 -39.585 1.00 96.69 212 ASN A CA 1
ATOM 1596 C C . ASN A 1 212 ? 17.058 -4.253 -40.592 1.00 96.69 212 ASN A C 1
ATOM 1598 O O . ASN A 1 212 ? 17.293 -4.411 -41.786 1.00 96.69 212 ASN A O 1
ATOM 1602 N N . GLN A 1 213 ? 16.512 -3.134 -40.111 1.00 95.81 213 GLN A N 1
ATOM 1603 C CA . GLN A 1 213 ? 16.163 -1.966 -40.910 1.00 95.81 213 GLN A CA 1
ATOM 1604 C C . GLN A 1 213 ? 16.496 -0.707 -40.114 1.00 95.81 213 GLN A C 1
ATOM 1606 O O . GLN A 1 213 ? 16.239 -0.643 -38.912 1.00 95.81 213 GLN A O 1
ATOM 1611 N N . ILE A 1 214 ? 17.067 0.282 -40.797 1.00 94.19 214 ILE A N 1
ATOM 1612 C CA . ILE A 1 214 ? 17.270 1.629 -40.274 1.00 94.19 214 ILE A CA 1
ATOM 1613 C C . ILE A 1 214 ? 16.719 2.587 -41.322 1.00 94.19 214 ILE A C 1
ATOM 1615 O O . ILE A 1 214 ? 17.117 2.526 -42.485 1.00 94.19 214 ILE A O 1
ATOM 1619 N N . GLU A 1 215 ? 15.788 3.440 -40.912 1.00 93.62 215 GLU A N 1
ATOM 1620 C CA . GLU A 1 215 ? 15.182 4.458 -41.763 1.00 93.62 215 GLU A CA 1
ATOM 1621 C C . GLU A 1 215 ? 15.681 5.838 -41.325 1.00 93.62 215 GLU A C 1
ATOM 1623 O O . GLU A 1 215 ? 15.508 6.229 -40.172 1.00 93.62 215 GLU A O 1
ATOM 1628 N N . GLY A 1 216 ? 16.331 6.555 -42.244 1.00 92.06 216 GLY A N 1
ATOM 1629 C CA . GLY A 1 216 ? 16.907 7.879 -42.005 1.00 92.06 216 GLY A CA 1
ATOM 1630 C C . GLY A 1 216 ? 18.409 7.958 -42.288 1.00 92.06 216 GLY A C 1
ATOM 1631 O O . GLY A 1 216 ? 19.044 6.993 -42.719 1.00 92.06 216 GLY A O 1
ATOM 1632 N N . ASP A 1 217 ? 18.977 9.138 -42.047 1.00 88.81 217 ASP A N 1
ATOM 1633 C CA . ASP A 1 217 ? 20.395 9.408 -42.274 1.00 88.81 217 ASP A CA 1
ATOM 1634 C C . ASP A 1 217 ? 21.255 8.823 -41.142 1.00 88.81 217 ASP A C 1
ATOM 1636 O O . ASP A 1 217 ? 21.094 9.179 -39.976 1.00 88.81 217 ASP A O 1
ATOM 1640 N N . LEU A 1 218 ? 22.225 7.970 -41.482 1.00 87.56 218 LEU A N 1
ATOM 1641 C CA . LEU A 1 218 ? 23.208 7.451 -40.515 1.00 87.56 218 LEU A CA 1
ATOM 1642 C C . LEU A 1 218 ? 24.340 8.441 -40.235 1.00 87.56 218 LEU A C 1
ATOM 1644 O O . LEU A 1 218 ? 24.917 8.467 -39.150 1.00 87.56 218 LEU A O 1
ATOM 1648 N N . VAL A 1 219 ? 24.699 9.227 -41.246 1.00 83.06 219 VAL A N 1
ATOM 1649 C CA . VAL A 1 219 ? 25.815 10.165 -41.190 1.00 83.06 219 VAL A CA 1
ATOM 1650 C C . VAL A 1 219 ? 25.406 11.474 -41.837 1.00 83.06 219 VAL A C 1
ATOM 1652 O O . VAL A 1 219 ? 24.840 11.501 -42.926 1.00 83.06 219 VAL A O 1
ATOM 1655 N N . LYS A 1 220 ? 25.757 12.582 -41.186 1.00 81.25 220 LYS A N 1
ATOM 1656 C CA . LYS A 1 220 ? 25.652 13.913 -41.779 1.00 81.25 220 LYS A CA 1
ATOM 1657 C C . LYS A 1 220 ? 27.020 14.328 -42.301 1.00 81.25 220 LYS A C 1
ATOM 1659 O O . LYS A 1 220 ? 27.918 14.646 -41.525 1.00 81.25 220 LYS A O 1
ATOM 1664 N N . THR A 1 221 ? 27.194 14.320 -43.618 1.00 73.62 221 THR A N 1
ATOM 1665 C CA . THR A 1 221 ? 28.459 14.719 -44.250 1.00 73.62 221 THR A CA 1
ATOM 1666 C C . THR A 1 221 ? 28.471 16.205 -44.588 1.00 73.62 221 THR A C 1
ATOM 1668 O O . THR A 1 221 ? 27.472 16.745 -45.060 1.00 73.62 221 THR A O 1
ATOM 1671 N N . VAL A 1 222 ? 29.621 16.859 -44.418 1.00 77.81 222 VAL A N 1
ATOM 1672 C CA . VAL A 1 222 ? 29.870 18.211 -44.942 1.00 77.81 222 VAL A CA 1
ATOM 1673 C C . VAL A 1 222 ? 30.682 18.133 -46.234 1.00 77.81 222 VAL A C 1
ATOM 1675 O O . VAL A 1 222 ? 31.629 17.353 -46.338 1.00 77.81 222 VAL A O 1
ATOM 1678 N N . GLY A 1 223 ? 30.321 18.946 -47.228 1.00 71.44 223 GLY A N 1
ATOM 1679 C CA . GLY A 1 223 ? 31.093 19.070 -48.463 1.00 71.44 223 GLY A CA 1
ATOM 1680 C C . GLY A 1 223 ? 32.435 19.755 -48.202 1.00 71.44 223 GLY A C 1
ATOM 1681 O O . GLY A 1 223 ? 32.480 20.830 -47.606 1.00 71.44 223 GLY A O 1
ATOM 1682 N N . LYS A 1 224 ? 33.537 19.152 -48.660 1.00 74.12 224 LYS A N 1
ATOM 1683 C CA . LYS A 1 224 ? 34.882 19.743 -48.606 1.00 74.12 224 LYS A CA 1
ATOM 1684 C C . LYS A 1 224 ? 35.347 20.066 -50.023 1.00 74.12 224 LYS A C 1
ATOM 1686 O O . LYS A 1 224 ? 35.268 19.212 -50.902 1.00 74.12 224 LYS A O 1
ATOM 1691 N N . ALA A 1 225 ? 35.827 21.290 -50.248 1.00 72.62 225 ALA A N 1
ATOM 1692 C CA . ALA A 1 225 ? 36.376 21.680 -51.544 1.00 72.62 225 ALA A CA 1
ATOM 1693 C C . ALA A 1 225 ? 37.608 20.827 -51.882 1.00 72.62 225 ALA A C 1
ATOM 1695 O O . ALA A 1 225 ? 38.427 20.534 -51.005 1.00 72.62 225 ALA A O 1
ATOM 1696 N N . PHE A 1 226 ? 37.753 20.449 -53.154 1.00 73.19 226 PHE A N 1
ATOM 1697 C CA . PHE A 1 226 ? 38.949 19.752 -53.617 1.00 73.19 226 PHE A CA 1
ATOM 1698 C C . PHE A 1 226 ? 40.208 20.589 -53.339 1.00 73.19 226 PHE A C 1
ATOM 1700 O O . PHE A 1 226 ? 40.173 21.812 -53.528 1.00 73.19 226 PHE A O 1
ATOM 1707 N N . PRO A 1 227 ? 41.325 19.965 -52.915 1.00 70.75 227 PRO A N 1
ATOM 1708 C CA . PRO A 1 227 ? 42.592 20.666 -52.762 1.00 70.75 227 PRO A CA 1
ATOM 1709 C C . PRO A 1 227 ? 42.963 21.374 -54.070 1.00 70.75 227 PRO A C 1
ATOM 1711 O O . PRO A 1 227 ? 43.011 20.748 -55.129 1.00 70.75 227 PRO A O 1
ATOM 1714 N N . ARG A 1 228 ? 43.204 22.687 -54.009 1.00 67.31 228 ARG A N 1
ATOM 1715 C CA . ARG A 1 228 ? 43.742 23.443 -55.146 1.00 67.31 228 ARG A CA 1
ATOM 1716 C C . ARG A 1 228 ? 45.251 23.254 -55.196 1.00 67.31 228 ARG A C 1
ATOM 1718 O O . ARG A 1 228 ? 45.928 23.462 -54.192 1.00 67.31 228 ARG A O 1
ATOM 1725 N N . ASP A 1 229 ? 45.771 22.909 -56.367 1.00 69.12 229 ASP A N 1
ATOM 1726 C CA . ASP A 1 229 ? 47.209 22.940 -56.611 1.00 69.12 229 ASP A CA 1
ATOM 1727 C C . ASP A 1 229 ? 47.680 24.402 -56.683 1.00 69.12 229 ASP A C 1
ATOM 1729 O O . ASP A 1 229 ? 47.299 25.150 -57.587 1.00 69.12 229 ASP A O 1
ATOM 1733 N N . SER A 1 230 ? 48.513 24.819 -55.726 1.00 71.25 230 SER A N 1
ATOM 1734 C CA . SER A 1 230 ? 49.082 26.170 -55.680 1.00 71.25 230 SER A CA 1
ATOM 1735 C C . SER A 1 230 ? 50.044 26.456 -56.837 1.00 71.25 230 SER A C 1
ATOM 1737 O O . SER A 1 230 ? 50.317 27.620 -57.126 1.00 71.25 230 SER A O 1
ATOM 1739 N N . ARG A 1 231 ? 50.527 25.416 -57.529 1.00 71.31 231 ARG A N 1
ATOM 1740 C CA . ARG A 1 231 ? 51.438 25.512 -58.679 1.00 71.31 231 ARG A CA 1
ATOM 1741 C C . ARG A 1 231 ? 50.703 25.624 -60.018 1.00 71.31 231 ARG A C 1
ATOM 1743 O O . ARG A 1 231 ? 51.331 25.956 -61.019 1.00 71.31 231 ARG A O 1
ATOM 1750 N N . ALA A 1 232 ? 49.388 25.391 -60.051 1.00 68.69 232 ALA A N 1
ATOM 1751 C CA . ALA A 1 232 ? 48.574 25.445 -61.269 1.00 68.69 232 ALA A CA 1
ATOM 1752 C C . ALA A 1 232 ? 47.207 26.137 -61.045 1.00 68.69 232 ALA A C 1
ATOM 1754 O O . ALA A 1 232 ? 46.157 25.528 -61.258 1.00 68.69 232 ALA A O 1
ATOM 1755 N N . PRO A 1 233 ? 47.182 27.436 -60.682 1.00 65.94 233 PRO A N 1
ATOM 1756 C CA . PRO A 1 233 ? 45.969 28.144 -60.246 1.00 65.94 233 PRO A CA 1
ATOM 1757 C C . PRO A 1 233 ? 44.866 28.294 -61.312 1.00 65.94 233 PRO A C 1
ATOM 1759 O O . PRO A 1 233 ? 43.732 28.615 -60.967 1.00 65.94 233 PRO A O 1
ATOM 1762 N N . LYS A 1 234 ? 45.168 28.066 -62.599 1.00 65.88 234 LYS A N 1
ATOM 1763 C CA . LYS A 1 234 ? 44.189 28.108 -63.705 1.00 65.88 234 LYS A CA 1
ATOM 1764 C C . LYS A 1 234 ? 43.538 26.753 -64.017 1.00 65.88 234 LYS A C 1
ATOM 1766 O O . LYS A 1 234 ? 42.677 26.688 -64.890 1.00 65.88 234 LYS A O 1
ATOM 1771 N N . ARG A 1 235 ? 43.950 25.666 -63.356 1.00 66.00 235 ARG A N 1
ATOM 1772 C CA . ARG A 1 235 ? 43.410 24.322 -63.598 1.00 66.00 235 ARG A CA 1
ATOM 1773 C C . ARG A 1 235 ? 42.278 24.051 -62.609 1.00 66.00 235 ARG A C 1
ATOM 1775 O O . ARG A 1 235 ? 42.444 24.257 -61.409 1.00 66.00 235 ARG A O 1
ATOM 1782 N N . TRP A 1 236 ? 41.125 23.606 -63.107 1.00 69.62 236 TRP A N 1
ATOM 1783 C CA . TRP A 1 236 ? 40.022 23.184 -62.244 1.00 69.62 236 TRP A CA 1
ATOM 1784 C C . TRP A 1 236 ? 40.508 22.074 -61.300 1.00 69.62 236 TRP A C 1
ATOM 1786 O O . TRP A 1 236 ? 41.108 21.109 -61.781 1.00 69.62 236 TRP A O 1
ATOM 1796 N N . PRO A 1 237 ? 40.303 22.201 -59.975 1.00 66.50 237 PRO A N 1
ATOM 1797 C CA . PRO A 1 237 ? 40.720 21.171 -59.039 1.00 66.50 237 PRO A CA 1
ATOM 1798 C C . PRO A 1 237 ? 39.881 19.910 -59.276 1.00 66.50 237 PRO A C 1
ATOM 1800 O O . PRO A 1 237 ? 38.654 19.948 -59.218 1.00 66.50 237 PRO A O 1
ATOM 1803 N N . SER A 1 238 ? 40.557 18.801 -59.564 1.00 65.50 238 SER A N 1
ATOM 1804 C CA . SER A 1 238 ? 39.960 17.491 -59.831 1.00 65.50 238 SER A CA 1
ATOM 1805 C C . SER A 1 238 ? 40.592 16.451 -58.910 1.00 65.50 238 SER A C 1
ATOM 1807 O O . SER A 1 238 ? 41.818 16.398 -58.809 1.00 65.50 238 SER A O 1
ATOM 1809 N N . GLY A 1 239 ? 39.790 15.606 -58.267 1.00 68.75 239 GLY A N 1
ATOM 1810 C CA . GLY A 1 239 ? 40.285 14.512 -57.434 1.00 68.75 239 GLY A CA 1
ATOM 1811 C C . GLY A 1 239 ? 39.160 13.599 -56.954 1.00 68.75 239 GLY A C 1
ATOM 1812 O O . GLY A 1 239 ? 38.003 13.788 -57.320 1.00 68.75 239 GLY A O 1
ATOM 1813 N N . THR A 1 240 ? 39.496 12.645 -56.089 1.00 65.50 240 THR A N 1
ATOM 1814 C CA . THR A 1 240 ? 38.533 11.764 -55.412 1.00 65.50 240 THR A CA 1
ATOM 1815 C C . THR A 1 240 ? 38.652 11.983 -53.907 1.00 65.50 240 THR A C 1
ATOM 1817 O O . THR A 1 240 ? 39.760 11.977 -53.373 1.00 65.50 240 THR A O 1
ATOM 1820 N N . ILE A 1 241 ? 37.528 12.189 -53.215 1.00 69.56 241 ILE A N 1
ATOM 1821 C CA . ILE A 1 241 ? 37.483 12.160 -51.748 1.00 69.56 241 ILE A CA 1
ATOM 1822 C C . ILE A 1 241 ? 37.077 10.746 -51.345 1.00 69.56 241 ILE A C 1
ATOM 1824 O O . ILE A 1 241 ? 35.945 10.332 -51.580 1.00 69.56 241 ILE A O 1
ATOM 1828 N N . THR A 1 242 ? 38.002 9.998 -50.752 1.00 70.94 242 THR A N 1
ATOM 1829 C CA . THR A 1 242 ? 37.719 8.657 -50.234 1.00 70.94 242 THR A CA 1
ATOM 1830 C C . THR A 1 242 ? 37.288 8.760 -48.777 1.00 70.94 242 THR A C 1
ATOM 1832 O O . THR A 1 242 ? 38.086 9.142 -47.922 1.00 70.94 242 THR A O 1
ATOM 1835 N N . VAL A 1 243 ? 36.047 8.374 -48.482 1.00 73.81 243 VAL A N 1
ATOM 1836 C CA . VAL A 1 243 ? 35.612 8.095 -47.109 1.00 73.81 243 VAL A CA 1
ATOM 1837 C C . VAL A 1 243 ? 35.947 6.637 -46.820 1.00 73.81 243 VAL A C 1
ATOM 1839 O O . VAL A 1 243 ? 35.421 5.740 -47.475 1.00 73.81 243 VAL A O 1
ATOM 1842 N N . ARG A 1 244 ? 36.861 6.392 -45.877 1.00 72.94 244 ARG A N 1
ATOM 1843 C CA . ARG A 1 244 ? 37.133 5.040 -45.376 1.00 72.94 244 ARG A CA 1
ATOM 1844 C C . ARG A 1 244 ? 36.322 4.829 -44.111 1.00 72.94 244 ARG A C 1
ATOM 1846 O O . ARG A 1 244 ? 36.616 5.440 -43.088 1.00 72.94 244 ARG A O 1
ATOM 1853 N N . VAL A 1 245 ? 35.313 3.976 -44.210 1.00 76.19 245 VAL A N 1
ATOM 1854 C CA . VAL A 1 245 ? 34.638 3.403 -43.050 1.00 76.19 245 VAL A CA 1
ATOM 1855 C C . VAL A 1 245 ? 35.385 2.119 -42.724 1.00 76.19 245 VAL A C 1
ATOM 1857 O O . VAL A 1 245 ? 35.472 1.229 -43.568 1.00 76.19 245 VAL A O 1
ATOM 1860 N N . TYR A 1 246 ? 35.988 2.065 -41.543 1.00 72.19 246 TYR A N 1
ATOM 1861 C CA . TYR A 1 246 ? 36.563 0.835 -41.019 1.00 72.19 246 TYR A CA 1
ATOM 1862 C C . TYR A 1 246 ? 35.460 0.146 -40.218 1.00 72.19 246 TYR A C 1
ATOM 1864 O O . TYR A 1 246 ? 35.005 0.692 -39.217 1.00 72.19 246 TYR A O 1
ATOM 1872 N N . ASP A 1 247 ? 34.987 -0.994 -40.712 1.00 73.31 247 ASP A N 1
ATOM 1873 C CA . ASP A 1 247 ? 34.144 -1.904 -39.942 1.00 73.31 247 ASP A CA 1
ATOM 1874 C C . ASP A 1 247 ? 35.058 -2.866 -39.177 1.00 73.31 247 ASP A C 1
ATOM 1876 O O . ASP A 1 247 ? 35.941 -3.492 -39.766 1.00 73.31 247 ASP A O 1
ATOM 1880 N N . GLU A 1 248 ? 34.871 -2.961 -37.864 1.00 66.56 248 GLU A N 1
ATOM 1881 C CA . GLU A 1 248 ? 35.597 -3.893 -37.003 1.00 66.56 248 GLU A CA 1
ATOM 1882 C C . GLU A 1 248 ? 34.813 -5.205 -36.885 1.00 66.56 248 GLU A C 1
ATOM 1884 O O . GLU A 1 248 ? 34.439 -5.636 -35.798 1.00 66.56 248 GLU A O 1
ATOM 1889 N N . SER A 1 249 ? 34.540 -5.870 -38.005 1.00 56.28 249 SER A N 1
ATOM 1890 C CA . SER A 1 249 ? 34.092 -7.262 -37.979 1.00 56.28 249 SER A CA 1
ATOM 1891 C C . SER A 1 249 ? 35.307 -8.197 -38.041 1.00 56.28 249 SER A C 1
ATOM 1893 O O . SER A 1 249 ? 35.589 -8.848 -39.044 1.00 56.28 249 SER A O 1
ATOM 1895 N N . ALA A 1 250 ? 36.054 -8.264 -36.932 1.00 50.84 250 ALA A N 1
ATOM 1896 C CA . ALA A 1 250 ? 36.882 -9.427 -36.627 1.00 50.84 250 ALA A CA 1
ATOM 1897 C C . ALA A 1 250 ? 36.000 -10.461 -35.906 1.00 50.84 250 ALA A C 1
ATOM 1899 O O . ALA A 1 250 ? 35.536 -10.190 -34.803 1.00 50.84 250 ALA A O 1
ATOM 1900 N N . VAL A 1 251 ? 35.744 -11.568 -36.616 1.00 44.12 251 VAL A N 1
ATOM 1901 C CA . VAL A 1 251 ? 35.220 -12.896 -36.210 1.00 44.12 251 VAL A CA 1
ATOM 1902 C C . VAL A 1 251 ? 34.587 -13.002 -34.819 1.00 44.12 251 VAL A C 1
ATOM 1904 O O . VAL A 1 251 ? 35.332 -12.962 -33.816 1.00 44.12 251 VAL A O 1
#